Protein AF-A0A660M0Z9-F1 (afdb_monomer_lite)

Radius of gyration: 20.29 Å; chains: 1; bounding box: 49×43×53 Å

Sequence (295 aa):
MVAARLYAFYDLPFSHDVCHLFEHIVIRRFLLSLRAADRSRAFVGNVDGNTVEPTIFFHAELYADEDIALFEQSLYTEQFSINQRIVAESLAHIEAELMAIVNVQNDALLMSQLAACQRIVGGASGVRVSADDSFIITERPELFDTAMLTIEASDASDEATRSFFCFYPALLDIARDGAFDTVAAYPQQNGVFTAYQDGNVVLQRFTVKKPFDCRAAEEQIAHHFHEVRITNEMLEPLVCAFKTHPAYAAVPMYFYEKTLTRTTRNELAGSITQRAFRGITKSAHISVRLAPPTK

Structure (mmCIF, N/CA/C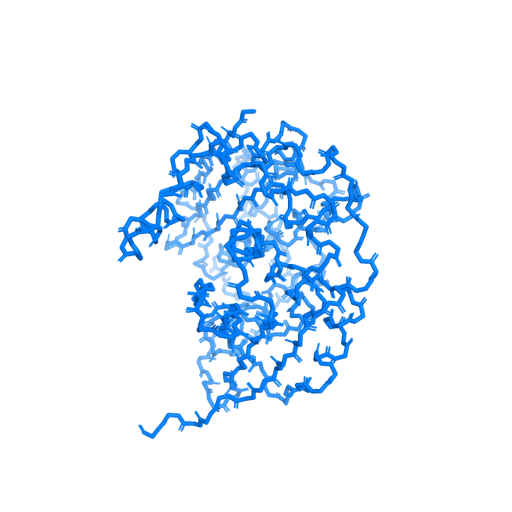/O backbone):
data_AF-A0A660M0Z9-F1
#
_entry.id   AF-A0A660M0Z9-F1
#
loop_
_atom_site.group_PDB
_atom_site.id
_atom_site.type_symbol
_atom_site.label_atom_id
_atom_site.label_alt_id
_atom_site.label_comp_id
_atom_site.label_asym_id
_atom_site.label_entity_id
_atom_site.label_seq_id
_atom_site.pdbx_PDB_ins_code
_atom_site.Cartn_x
_atom_site.Cartn_y
_atom_site.Cartn_z
_atom_site.occupancy
_atom_site.B_iso_or_equiv
_atom_site.auth_seq_id
_atom_site.auth_comp_id
_atom_site.auth_asym_id
_atom_site.auth_atom_id
_atom_site.pdbx_PDB_model_num
ATOM 1 N N . MET A 1 1 ? -1.251 20.517 8.081 1.00 63.00 1 MET A N 1
ATOM 2 C CA . MET A 1 1 ? -2.396 20.667 7.152 1.00 63.00 1 MET A CA 1
ATOM 3 C C . MET A 1 1 ? -2.169 19.632 6.073 1.00 63.00 1 MET A C 1
ATOM 5 O O . MET A 1 1 ? -1.050 19.587 5.591 1.00 63.00 1 MET A O 1
ATOM 9 N N . VAL A 1 2 ? -3.149 18.778 5.759 1.00 77.19 2 VAL A N 1
ATOM 10 C CA . VAL A 1 2 ? -2.971 17.755 4.712 1.00 77.19 2 VAL A CA 1
ATOM 11 C C . VAL A 1 2 ? -2.701 18.465 3.387 1.00 77.19 2 VAL A C 1
ATOM 13 O O . VAL A 1 2 ? -3.487 19.324 2.988 1.00 77.19 2 VAL A O 1
ATOM 16 N N . ALA A 1 3 ? -1.583 18.146 2.746 1.00 81.94 3 ALA A N 1
ATOM 17 C CA . ALA A 1 3 ? -1.219 18.677 1.446 1.00 81.94 3 ALA A CA 1
ATOM 18 C C . ALA A 1 3 ? -1.501 17.610 0.388 1.00 81.94 3 ALA A C 1
ATOM 20 O O . ALA A 1 3 ? -0.888 16.544 0.401 1.00 81.94 3 ALA A O 1
ATOM 21 N N . ALA A 1 4 ? -2.425 17.913 -0.521 1.00 87.94 4 ALA A N 1
ATOM 22 C CA . ALA A 1 4 ? -2.703 17.093 -1.691 1.00 87.94 4 ALA A CA 1
ATOM 23 C C . ALA A 1 4 ? -1.948 17.667 -2.897 1.00 87.94 4 ALA A C 1
ATOM 25 O O . ALA A 1 4 ? -2.129 18.837 -3.248 1.00 87.94 4 ALA A O 1
ATOM 26 N N . ARG A 1 5 ? -1.087 16.860 -3.520 1.00 94.19 5 ARG A N 1
ATOM 27 C CA . ARG A 1 5 ? -0.360 17.207 -4.748 1.00 94.19 5 ARG A CA 1
ATOM 28 C C . ARG A 1 5 ? -0.598 16.136 -5.806 1.00 94.19 5 ARG A C 1
ATOM 30 O O . ARG A 1 5 ? -0.535 14.945 -5.514 1.00 94.19 5 ARG A O 1
ATOM 37 N N . LEU A 1 6 ? -0.848 16.583 -7.034 1.00 95.56 6 LEU A N 1
ATOM 38 C CA . LEU A 1 6 ? -0.909 15.732 -8.218 1.00 95.56 6 LEU A CA 1
ATOM 39 C C . LEU A 1 6 ? 0.353 15.969 -9.046 1.00 95.56 6 LEU A C 1
ATOM 41 O O . LEU A 1 6 ? 0.604 17.094 -9.479 1.00 95.56 6 LEU A O 1
ATOM 45 N N . TYR A 1 7 ? 1.115 14.909 -9.278 1.00 96.69 7 TYR A N 1
ATOM 46 C CA . TYR A 1 7 ? 2.257 14.905 -10.186 1.00 96.69 7 TYR A CA 1
ATOM 47 C C . TYR A 1 7 ? 1.863 14.113 -11.422 1.00 96.69 7 TYR A C 1
ATOM 49 O O . TYR A 1 7 ? 1.318 13.020 -11.296 1.00 96.69 7 TYR A O 1
ATOM 57 N N . ALA A 1 8 ? 2.097 14.669 -12.605 1.00 96.69 8 ALA A N 1
ATOM 58 C CA . ALA A 1 8 ? 1.692 14.048 -13.856 1.00 96.69 8 ALA A CA 1
ATOM 59 C C . ALA A 1 8 ? 2.785 14.214 -14.911 1.00 96.69 8 ALA A C 1
ATOM 61 O O . ALA A 1 8 ? 3.278 15.323 -15.133 1.00 96.69 8 ALA A O 1
ATOM 62 N N . PHE A 1 9 ? 3.136 13.108 -15.560 1.00 96.62 9 PHE A N 1
ATOM 63 C CA . PHE A 1 9 ? 4.180 13.029 -16.576 1.00 96.62 9 PHE A CA 1
ATOM 64 C C . PHE A 1 9 ? 3.583 12.414 -17.836 1.00 96.62 9 PHE A C 1
ATOM 66 O O . PHE A 1 9 ? 3.371 11.206 -17.886 1.00 96.62 9 PHE A O 1
ATOM 73 N N . TYR A 1 10 ? 3.271 13.265 -18.813 1.00 95.00 10 TYR A N 1
ATOM 74 C CA . TYR A 1 10 ? 2.538 12.908 -20.029 1.00 95.00 10 TYR A CA 1
ATOM 75 C C . TYR A 1 10 ? 3.464 12.519 -21.174 1.00 95.00 10 TYR A C 1
ATOM 77 O O . TYR A 1 10 ? 4.580 13.036 -21.268 1.00 95.00 10 TYR A O 1
ATOM 85 N N . ASP A 1 11 ? 2.946 11.673 -22.067 1.00 92.75 11 ASP A N 1
ATOM 86 C CA . ASP A 1 11 ? 3.549 11.341 -23.362 1.00 92.75 11 ASP A CA 1
ATOM 87 C C . ASP A 1 11 ? 5.032 10.952 -23.253 1.00 92.75 11 ASP A C 1
ATOM 89 O O . ASP A 1 11 ? 5.877 11.367 -24.055 1.00 92.75 11 ASP A O 1
ATOM 93 N N . LEU A 1 12 ? 5.374 10.177 -22.218 1.00 94.19 12 LEU A N 1
ATOM 94 C CA . LEU A 1 12 ? 6.744 9.744 -22.002 1.00 94.19 12 LEU A CA 1
ATOM 95 C C . LEU A 1 12 ? 7.199 8.868 -23.181 1.00 94.19 12 LEU A C 1
ATOM 97 O O . LEU A 1 12 ? 6.439 8.052 -23.696 1.00 94.19 12 LEU A O 1
ATOM 101 N N . PRO A 1 13 ? 8.453 8.979 -23.639 1.00 94.44 13 PRO A N 1
ATOM 102 C CA . PRO A 1 13 ? 8.900 8.263 -24.829 1.00 94.44 13 PRO A CA 1
ATOM 103 C C . PRO A 1 13 ? 9.349 6.826 -24.492 1.00 94.44 13 PRO A C 1
ATOM 105 O O . PRO A 1 13 ? 10.406 6.380 -24.935 1.00 94.44 13 PRO A O 1
ATOM 108 N N . PHE A 1 14 ? 8.568 6.117 -23.675 1.00 93.81 14 PHE A N 1
ATOM 109 C CA . PHE A 1 14 ? 8.800 4.732 -23.261 1.00 93.81 14 PHE A CA 1
ATOM 110 C C . PHE A 1 14 ? 7.537 3.898 -23.481 1.00 93.81 14 PHE A C 1
ATOM 112 O O . PHE A 1 14 ? 6.449 4.441 -23.666 1.00 93.81 14 PHE A O 1
ATOM 119 N N . SER A 1 15 ? 7.674 2.572 -23.458 1.00 93.81 15 SER A N 1
ATOM 120 C CA . SER A 1 15 ? 6.506 1.695 -23.425 1.00 93.81 15 SER A CA 1
ATOM 121 C C . SER A 1 15 ? 5.727 1.878 -22.119 1.00 93.81 15 SER A C 1
ATOM 123 O O . SER A 1 15 ? 6.285 2.284 -21.095 1.00 93.81 15 SER A O 1
ATOM 125 N N . HIS A 1 16 ? 4.440 1.525 -22.157 1.00 94.69 16 HIS A N 1
ATOM 126 C CA . HIS A 1 16 ? 3.582 1.483 -20.972 1.00 94.69 16 HIS A CA 1
ATOM 127 C C . HIS A 1 16 ? 4.241 0.708 -19.822 1.00 94.69 16 HIS A C 1
ATOM 129 O O . HIS A 1 16 ? 4.308 1.209 -18.704 1.00 94.69 16 HIS A O 1
ATOM 135 N N . ASP A 1 17 ? 4.809 -0.464 -20.112 1.00 95.75 17 ASP A N 1
ATOM 136 C CA . ASP A 1 17 ? 5.411 -1.335 -19.102 1.00 95.75 17 ASP A CA 1
ATOM 137 C C . ASP A 1 17 ? 6.613 -0.678 -18.403 1.00 95.75 17 ASP A C 1
ATOM 139 O O . ASP A 1 17 ? 6.754 -0.768 -17.183 1.00 95.75 17 ASP A O 1
ATOM 143 N N . VAL A 1 18 ? 7.471 0.036 -19.145 1.00 96.06 18 VAL A N 1
ATOM 144 C CA . VAL A 1 18 ? 8.600 0.777 -18.554 1.00 96.06 18 VAL A CA 1
ATOM 145 C C . VAL A 1 18 ? 8.099 1.918 -17.666 1.00 96.06 18 VAL A C 1
ATOM 147 O O . VAL A 1 18 ? 8.656 2.133 -16.588 1.00 96.06 18 VAL A O 1
ATOM 150 N N . CYS A 1 19 ? 7.050 2.632 -18.088 1.00 97.06 19 CYS A N 1
ATOM 151 C CA . CYS A 1 19 ? 6.413 3.671 -17.277 1.00 97.06 19 CYS A CA 1
ATOM 152 C C . CYS A 1 19 ? 5.803 3.093 -15.992 1.00 97.06 19 CYS A C 1
ATOM 154 O O . CYS A 1 19 ? 6.066 3.615 -14.910 1.00 97.06 19 CYS A O 1
ATOM 156 N N . HIS A 1 20 ? 5.089 1.974 -16.099 1.00 97.81 20 HIS A N 1
ATOM 157 C CA . HIS A 1 20 ? 4.465 1.286 -14.973 1.00 97.81 20 HIS A CA 1
ATOM 158 C C . HIS A 1 20 ? 5.507 0.777 -13.962 1.00 97.81 20 HIS A C 1
ATOM 160 O O . HIS A 1 20 ? 5.381 0.975 -12.753 1.00 97.81 20 HIS A O 1
ATOM 166 N N . LEU A 1 21 ? 6.624 0.223 -14.442 1.00 97.69 21 LEU A N 1
ATOM 167 C CA . LEU A 1 21 ? 7.752 -0.125 -13.578 1.00 97.69 21 LEU A CA 1
ATOM 168 C C . LEU A 1 21 ? 8.379 1.103 -12.912 1.00 97.69 21 LEU A C 1
ATOM 170 O O . LEU A 1 21 ? 8.700 1.061 -11.722 1.00 97.69 21 LEU A O 1
ATOM 174 N N . PHE A 1 22 ? 8.564 2.199 -13.648 1.00 96.75 22 PHE A N 1
ATOM 175 C CA . PHE A 1 22 ? 9.102 3.427 -13.070 1.00 96.75 22 PHE A CA 1
ATOM 176 C C . PHE A 1 22 ? 8.197 3.976 -11.959 1.00 96.75 22 PHE A C 1
ATOM 178 O O . PHE A 1 22 ? 8.703 4.407 -10.923 1.00 96.75 22 PHE A O 1
ATOM 185 N N . GLU A 1 23 ? 6.878 3.888 -12.125 1.00 97.75 23 GLU A N 1
ATOM 186 C CA . GLU A 1 23 ? 5.909 4.244 -11.091 1.00 97.75 23 GLU A CA 1
ATOM 187 C C . GLU A 1 23 ? 6.141 3.471 -9.786 1.00 97.75 23 GLU A C 1
ATOM 189 O O . GLU A 1 23 ? 6.336 4.072 -8.722 1.00 97.75 23 GLU A O 1
ATOM 194 N N . HIS A 1 24 ? 6.215 2.140 -9.872 1.00 97.12 24 HIS A N 1
ATOM 195 C CA . HIS A 1 24 ? 6.480 1.287 -8.713 1.00 97.12 24 HIS A CA 1
ATOM 196 C C . HIS A 1 24 ? 7.831 1.603 -8.063 1.00 97.12 24 HIS A C 1
ATOM 198 O O . HIS A 1 24 ? 7.945 1.618 -6.834 1.00 97.12 24 HIS A O 1
ATOM 204 N N . ILE A 1 25 ? 8.852 1.906 -8.869 1.00 96.00 25 ILE A N 1
ATOM 205 C CA . ILE A 1 25 ? 10.184 2.279 -8.383 1.00 96.00 25 ILE A CA 1
ATOM 206 C C . ILE A 1 25 ? 10.137 3.576 -7.568 1.00 96.00 25 ILE A C 1
ATOM 208 O O . ILE A 1 25 ? 10.790 3.651 -6.524 1.00 96.00 25 ILE A O 1
ATOM 212 N N . VAL A 1 26 ? 9.382 4.587 -8.007 1.00 96.00 26 VAL A N 1
ATOM 213 C CA . VAL A 1 26 ? 9.222 5.852 -7.269 1.00 96.00 26 VAL A CA 1
ATOM 214 C C . VAL A 1 26 ? 8.585 5.591 -5.904 1.00 96.00 26 VAL A C 1
ATOM 216 O O . VAL A 1 26 ? 9.158 5.975 -4.882 1.00 96.00 26 VAL A O 1
ATOM 219 N N . ILE A 1 27 ? 7.465 4.860 -5.857 1.00 95.25 27 ILE A N 1
ATOM 220 C CA . ILE A 1 27 ? 6.791 4.521 -4.592 1.00 95.25 27 ILE A CA 1
ATOM 221 C C . ILE A 1 27 ? 7.725 3.706 -3.692 1.00 95.25 27 ILE A C 1
ATOM 223 O O . ILE A 1 27 ? 7.867 3.999 -2.504 1.00 95.25 27 ILE A O 1
ATOM 227 N N . ARG A 1 28 ? 8.436 2.718 -4.248 1.00 94.31 28 ARG A N 1
ATOM 228 C CA . ARG A 1 28 ? 9.389 1.904 -3.488 1.00 94.31 28 ARG A CA 1
ATOM 229 C C . ARG A 1 28 ? 10.500 2.751 -2.877 1.00 94.31 28 ARG A C 1
ATOM 231 O O . ARG A 1 28 ? 10.830 2.579 -1.704 1.00 94.31 28 ARG A O 1
ATOM 238 N N . ARG A 1 29 ? 11.066 3.683 -3.644 1.00 93.38 29 ARG A N 1
ATOM 239 C CA . ARG A 1 29 ? 12.080 4.625 -3.153 1.00 93.38 29 ARG A CA 1
ATOM 240 C C . ARG A 1 29 ? 11.531 5.505 -2.042 1.00 93.38 29 ARG A C 1
ATOM 242 O O . ARG A 1 29 ? 12.211 5.660 -1.034 1.00 93.38 29 ARG A O 1
ATOM 249 N N . PHE A 1 30 ? 10.317 6.028 -2.192 1.00 94.94 30 PHE A N 1
ATOM 250 C CA . PHE A 1 30 ? 9.671 6.811 -1.145 1.00 94.94 30 PHE A CA 1
ATOM 251 C C . PHE A 1 30 ? 9.536 6.013 0.159 1.00 94.94 30 PHE A C 1
ATOM 253 O O . PHE A 1 30 ? 9.968 6.488 1.208 1.00 94.94 30 PHE A O 1
ATOM 260 N N . LEU A 1 31 ? 9.051 4.769 0.097 1.00 94.12 31 LEU A N 1
ATOM 261 C CA . LEU A 1 31 ? 8.938 3.894 1.271 1.00 94.12 31 LEU A CA 1
ATOM 262 C C . LEU A 1 31 ? 10.298 3.620 1.936 1.00 94.12 31 LEU A C 1
ATOM 264 O O . LEU A 1 31 ? 10.406 3.640 3.163 1.00 94.12 31 LEU A O 1
ATOM 268 N N . LEU A 1 32 ? 11.354 3.403 1.147 1.00 92.56 32 LEU A N 1
ATOM 269 C CA . LEU A 1 32 ? 12.711 3.233 1.676 1.00 92.56 32 LEU A CA 1
ATOM 270 C C . LEU A 1 32 ? 13.242 4.520 2.325 1.00 92.56 32 LEU A C 1
ATOM 272 O O . LEU A 1 32 ? 13.867 4.452 3.384 1.00 92.56 32 LEU A O 1
ATOM 276 N N . SER A 1 33 ? 12.963 5.683 1.734 1.00 93.12 33 SER A N 1
ATOM 277 C CA . SER A 1 33 ? 13.324 6.989 2.293 1.00 93.12 33 SER A CA 1
ATOM 278 C C . 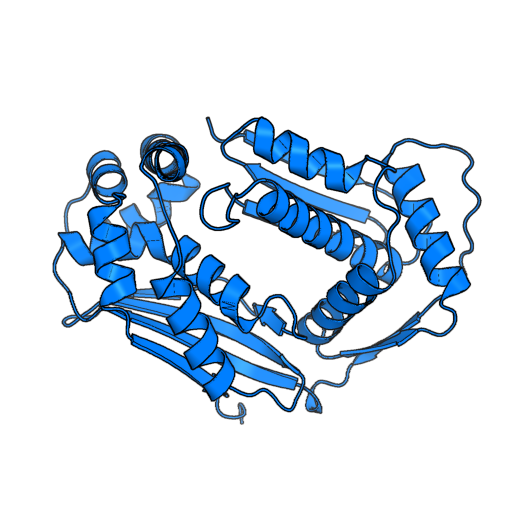SER A 1 33 ? 12.593 7.286 3.602 1.00 93.12 33 SER A C 1
ATOM 280 O O . SER A 1 33 ? 13.215 7.794 4.533 1.00 93.12 33 SER A O 1
ATOM 282 N N . LEU A 1 34 ? 11.313 6.915 3.719 1.00 93.69 34 LEU A N 1
ATOM 283 C CA . LEU A 1 34 ? 10.572 7.002 4.980 1.00 93.69 34 LEU A CA 1
ATOM 284 C C . LEU A 1 34 ? 11.249 6.169 6.074 1.00 93.69 34 LEU A C 1
ATOM 286 O O . LEU A 1 34 ? 11.538 6.694 7.147 1.00 93.69 34 LEU A O 1
ATOM 290 N N . ARG A 1 35 ? 11.585 4.905 5.783 1.00 91.69 35 ARG A N 1
ATOM 291 C CA . ARG A 1 35 ? 12.278 4.027 6.745 1.00 91.69 35 ARG A CA 1
ATOM 292 C C . ARG A 1 35 ? 13.641 4.574 7.152 1.00 91.69 35 ARG A C 1
ATOM 294 O O . ARG A 1 35 ? 13.980 4.550 8.329 1.00 91.69 35 ARG A O 1
ATOM 301 N N . ALA A 1 36 ? 14.414 5.092 6.198 1.00 92.31 36 ALA A N 1
ATOM 302 C CA . ALA A 1 36 ? 15.710 5.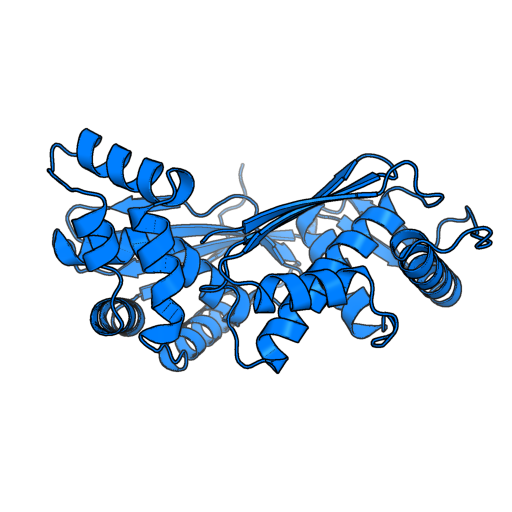708 6.478 1.00 92.31 36 ALA A CA 1
ATOM 303 C C . ALA A 1 36 ? 15.591 6.960 7.368 1.00 92.31 36 ALA A C 1
ATOM 305 O O . ALA A 1 36 ? 16.532 7.289 8.088 1.00 92.31 36 ALA A O 1
ATOM 306 N N . ALA A 1 37 ? 14.439 7.631 7.337 1.00 91.75 37 ALA A N 1
ATOM 307 C CA . ALA A 1 37 ? 14.111 8.773 8.181 1.00 91.75 37 ALA A CA 1
ATOM 308 C C . ALA A 1 37 ? 13.424 8.390 9.511 1.00 91.75 37 ALA A C 1
ATOM 310 O O . ALA A 1 37 ? 12.951 9.287 10.205 1.00 91.75 37 ALA A O 1
ATOM 311 N N . ASP A 1 38 ? 13.358 7.097 9.863 1.00 90.44 38 ASP A N 1
ATOM 312 C CA . ASP A 1 38 ? 12.635 6.570 11.038 1.00 90.44 38 ASP A CA 1
ATOM 313 C C . ASP A 1 38 ? 11.136 6.944 11.039 1.00 90.44 38 ASP A C 1
ATOM 315 O O . ASP A 1 38 ? 10.525 7.240 12.066 1.00 90.44 38 ASP A O 1
ATOM 319 N N . ARG A 1 39 ? 10.531 6.965 9.844 1.00 91.38 39 ARG A N 1
ATOM 320 C CA . ARG A 1 39 ? 9.107 7.249 9.615 1.00 91.38 39 ARG A CA 1
ATOM 321 C C . ARG A 1 39 ? 8.398 5.994 9.114 1.00 91.38 39 ARG A C 1
ATOM 323 O O . ARG A 1 39 ? 8.981 5.155 8.428 1.00 91.38 39 ARG A O 1
ATOM 330 N N . SER A 1 40 ? 7.110 5.883 9.427 1.00 90.62 40 SER A N 1
ATOM 331 C CA . SER A 1 40 ? 6.260 4.774 8.984 1.00 90.62 40 SER A CA 1
ATOM 332 C C . SER A 1 40 ? 5.185 5.272 8.026 1.00 90.62 40 SER A C 1
ATOM 334 O O . SER A 1 40 ? 4.493 6.244 8.331 1.00 90.62 40 SER A O 1
ATOM 336 N N . ARG A 1 41 ? 4.999 4.555 6.908 1.00 92.69 41 ARG A N 1
ATOM 337 C CA . ARG A 1 41 ? 3.906 4.783 5.940 1.00 92.69 41 ARG A CA 1
ATOM 338 C C . ARG A 1 41 ? 2.535 4.915 6.615 1.00 92.69 41 ARG A C 1
ATOM 340 O O . ARG A 1 41 ? 1.737 5.741 6.202 1.00 92.69 41 ARG A O 1
ATOM 347 N N . ALA A 1 42 ? 2.326 4.192 7.717 1.00 94.12 42 ALA A N 1
ATOM 348 C CA . ALA A 1 42 ? 1.081 4.152 8.474 1.00 94.12 42 ALA A CA 1
ATOM 349 C C . ALA A 1 42 ? 0.651 5.507 9.070 1.00 94.12 42 ALA A C 1
ATOM 351 O O . ALA A 1 42 ? -0.497 5.652 9.491 1.00 94.12 42 ALA A O 1
ATOM 352 N N . PHE A 1 43 ? 1.561 6.487 9.154 1.00 93.81 43 PHE A N 1
ATOM 353 C CA . PHE A 1 43 ? 1.327 7.753 9.858 1.00 93.81 43 PHE A CA 1
ATOM 354 C C . PHE A 1 43 ? 1.747 9.009 9.076 1.00 93.81 43 PHE A C 1
ATOM 356 O O . PHE A 1 43 ? 1.784 10.090 9.658 1.00 93.81 43 PHE A O 1
ATOM 363 N N . VAL A 1 44 ? 2.047 8.900 7.777 1.00 93.06 44 VAL A N 1
ATOM 364 C CA . VAL A 1 44 ? 2.506 10.046 6.954 1.00 93.06 44 VAL A CA 1
ATOM 365 C C . VAL A 1 44 ? 1.497 10.516 5.903 1.00 93.06 44 VAL A C 1
ATOM 367 O O . VAL A 1 44 ? 1.691 11.573 5.302 1.00 93.06 44 VAL A O 1
ATOM 370 N N . GLY A 1 45 ? 0.405 9.772 5.710 1.00 92.19 45 GLY A N 1
ATOM 371 C CA . GLY A 1 45 ? -0.599 10.021 4.676 1.00 92.19 45 GLY A CA 1
ATOM 372 C C . GLY A 1 45 ? -0.617 8.908 3.633 1.00 92.19 45 GLY A C 1
ATOM 373 O O . GLY A 1 45 ? -0.249 7.778 3.942 1.00 92.19 45 GLY A O 1
ATOM 374 N N . ASN A 1 46 ? -1.041 9.220 2.409 1.00 91.69 46 ASN A N 1
ATOM 375 C CA . ASN A 1 46 ? -1.123 8.250 1.319 1.00 91.69 46 ASN A CA 1
ATOM 376 C C . ASN A 1 46 ? -0.451 8.764 0.041 1.00 91.69 46 ASN A C 1
ATOM 378 O O . ASN A 1 46 ? -0.510 9.954 -0.269 1.00 91.69 46 ASN A O 1
ATOM 382 N N . VAL A 1 47 ? 0.165 7.851 -0.708 1.00 94.81 47 VAL A N 1
ATOM 383 C CA . VAL A 1 47 ? 0.682 8.105 -2.055 1.00 94.81 47 VAL A CA 1
ATOM 384 C C . VAL A 1 47 ? 0.220 6.971 -2.955 1.00 94.81 47 VAL A C 1
ATOM 386 O O . VAL A 1 47 ? 0.629 5.829 -2.748 1.00 94.81 47 VAL A O 1
ATOM 389 N N . ASP A 1 48 ? -0.573 7.314 -3.965 1.00 93.25 48 ASP A N 1
ATOM 390 C CA . ASP A 1 48 ? -1.021 6.386 -5.002 1.00 93.25 48 ASP A CA 1
ATOM 391 C C . ASP A 1 48 ? -0.368 6.732 -6.340 1.00 93.25 48 ASP A C 1
ATOM 393 O O . ASP A 1 48 ? -0.186 7.910 -6.666 1.00 93.25 48 ASP A O 1
ATOM 397 N N . GLY A 1 49 ? -0.032 5.700 -7.110 1.00 95.25 49 GLY A N 1
ATOM 398 C CA . GLY A 1 49 ? 0.439 5.799 -8.487 1.00 95.25 49 GLY A CA 1
ATOM 399 C C . GLY A 1 49 ? -0.608 5.264 -9.464 1.00 95.25 49 GLY A C 1
ATOM 400 O O . GLY A 1 49 ? -1.463 4.454 -9.095 1.00 95.25 49 GLY A O 1
ATOM 401 N N . ASN A 1 50 ? -0.588 5.770 -10.694 1.00 95.69 50 ASN A N 1
ATOM 402 C CA . ASN A 1 50 ? -1.325 5.172 -11.795 1.00 95.69 50 ASN A CA 1
ATOM 403 C C . ASN A 1 50 ? -0.636 5.444 -13.136 1.00 95.69 50 ASN A C 1
ATOM 405 O O . ASN A 1 50 ? -0.292 6.591 -13.439 1.00 95.69 50 ASN A O 1
ATOM 409 N N . THR A 1 51 ? -0.513 4.405 -13.961 1.00 97.38 51 THR A N 1
ATOM 410 C CA . THR A 1 51 ? 0.036 4.502 -15.310 1.00 97.38 51 THR A CA 1
ATOM 411 C C . THR A 1 51 ? -1.052 4.184 -16.327 1.00 97.38 51 THR A C 1
ATOM 413 O O . THR A 1 51 ? -1.658 3.113 -16.305 1.00 97.38 51 THR A O 1
ATOM 416 N N . VAL A 1 52 ? -1.266 5.101 -17.270 1.00 94.06 52 VAL A N 1
ATOM 417 C CA . VAL A 1 52 ? -2.182 4.927 -18.405 1.00 94.06 52 VAL A CA 1
ATOM 418 C C . VAL A 1 52 ? -1.425 5.261 -19.679 1.00 94.06 52 VAL A C 1
ATOM 420 O O . VAL A 1 52 ? -0.926 6.375 -19.825 1.00 94.06 52 VAL A O 1
ATOM 423 N N . GLU A 1 53 ? -1.324 4.296 -20.597 1.00 91.25 53 GLU A N 1
ATOM 424 C CA . GLU A 1 53 ? -0.481 4.423 -21.798 1.00 91.25 53 GLU A CA 1
ATOM 425 C C . GLU A 1 53 ? 0.963 4.832 -21.382 1.00 91.25 53 GLU A C 1
ATOM 427 O O . GLU A 1 53 ? 1.442 4.243 -20.406 1.00 91.25 53 GLU A O 1
ATOM 432 N N . PRO A 1 54 ? 1.691 5.780 -22.023 1.00 91.00 54 PRO A N 1
ATOM 433 C CA . PRO A 1 54 ? 2.967 6.260 -21.497 1.00 91.00 54 PRO A CA 1
ATOM 434 C C . PRO A 1 54 ? 2.808 7.513 -20.611 1.00 91.00 54 PRO A C 1
ATOM 436 O O . PRO A 1 54 ? 3.588 8.461 -20.710 1.00 91.00 54 PRO A O 1
ATOM 439 N N . THR A 1 55 ? 1.779 7.556 -19.764 1.00 95.88 55 THR A N 1
ATOM 440 C CA . THR A 1 55 ? 1.564 8.646 -18.802 1.00 95.88 55 THR A CA 1
ATOM 441 C C . THR A 1 55 ? 1.561 8.107 -17.381 1.00 95.88 55 THR A C 1
ATOM 443 O O . THR A 1 55 ? 0.873 7.129 -17.103 1.00 95.88 55 THR A O 1
ATOM 446 N N . ILE A 1 56 ? 2.291 8.770 -16.480 1.00 97.81 56 ILE A N 1
ATOM 447 C CA . ILE A 1 56 ? 2.370 8.409 -15.058 1.00 97.81 56 ILE A CA 1
ATOM 448 C C . ILE A 1 56 ? 1.747 9.521 -14.217 1.00 97.81 56 ILE A C 1
ATOM 450 O O . ILE A 1 56 ? 2.096 10.695 -14.373 1.00 97.81 56 ILE A O 1
ATOM 454 N N . PHE A 1 57 ? 0.873 9.144 -13.290 1.00 97.62 57 PHE A N 1
ATOM 455 C CA . PHE A 1 57 ? 0.261 10.022 -12.302 1.00 97.62 57 PHE A CA 1
ATOM 456 C C . PHE A 1 57 ? 0.640 9.578 -10.894 1.00 97.62 57 PHE A C 1
ATOM 458 O O . PHE A 1 57 ? 0.616 8.391 -10.588 1.00 97.62 57 PHE A O 1
ATOM 465 N N . PHE A 1 58 ? 0.911 10.540 -10.015 1.00 97.81 58 PHE A N 1
ATOM 466 C CA . PHE A 1 58 ? 0.981 10.301 -8.580 1.00 97.81 58 PHE A CA 1
ATOM 467 C C . PHE A 1 58 ? 0.074 11.262 -7.839 1.00 97.81 58 PHE A C 1
ATOM 469 O O . PHE A 1 58 ? 0.178 12.482 -8.002 1.00 97.81 58 PHE A O 1
ATOM 476 N N . HIS A 1 59 ? -0.770 10.710 -6.979 1.00 95.75 59 HIS A N 1
ATOM 477 C CA . HIS A 1 59 ? -1.562 11.470 -6.034 1.00 95.75 59 HIS A CA 1
ATOM 478 C C . HIS A 1 59 ? -0.953 11.318 -4.642 1.00 95.75 59 HIS A C 1
ATOM 480 O O . HIS A 1 59 ? -1.004 10.241 -4.052 1.00 95.75 59 HIS A O 1
ATOM 486 N N . ALA A 1 60 ? -0.352 12.392 -4.131 1.00 95.00 60 ALA A N 1
ATOM 487 C CA . ALA A 1 60 ? 0.266 12.420 -2.813 1.00 95.00 60 ALA A CA 1
ATOM 488 C C . ALA A 1 60 ? -0.584 13.262 -1.856 1.00 95.00 60 ALA A C 1
ATOM 490 O O . ALA A 1 60 ? -0.632 14.487 -1.982 1.00 95.00 60 ALA A O 1
ATOM 491 N N . GLU A 1 61 ? -1.223 12.607 -0.890 1.00 93.00 61 GLU A N 1
ATOM 492 C CA . GLU A 1 61 ? -1.916 13.224 0.241 1.00 93.00 61 GLU A CA 1
ATOM 493 C C . GLU A 1 61 ? -1.079 13.034 1.507 1.00 93.00 61 GLU A C 1
ATOM 495 O O . GLU A 1 61 ? -1.274 12.084 2.265 1.00 93.00 61 GLU A O 1
ATOM 500 N N . LEU A 1 62 ? -0.130 13.938 1.740 1.00 93.69 62 LEU A N 1
ATOM 501 C CA . LEU A 1 62 ? 0.841 13.821 2.830 1.00 93.69 62 LEU A CA 1
ATOM 502 C C . LEU A 1 62 ? 0.590 14.872 3.910 1.00 93.69 62 LEU A C 1
ATOM 504 O O . LEU A 1 62 ? 0.075 15.964 3.650 1.00 93.69 62 LEU A O 1
ATOM 508 N N . TYR A 1 63 ? 0.922 14.539 5.156 1.00 90.75 63 TYR A N 1
ATOM 509 C CA . TYR A 1 63 ? 0.569 15.395 6.290 1.00 90.75 63 TYR A CA 1
ATOM 510 C C . TYR A 1 63 ? 1.561 16.521 6.581 1.00 90.75 63 TYR A C 1
ATOM 512 O O . TYR A 1 63 ? 1.176 17.510 7.219 1.00 90.75 63 TYR A O 1
ATOM 520 N N . ALA A 1 64 ? 2.810 16.360 6.145 1.00 89.69 64 ALA A N 1
ATOM 521 C CA . ALA A 1 64 ? 3.912 17.248 6.475 1.00 89.69 64 ALA A CA 1
ATOM 522 C C . ALA A 1 64 ? 4.793 17.537 5.252 1.00 89.69 64 ALA A C 1
ATOM 524 O O . ALA A 1 64 ? 4.966 16.684 4.378 1.00 89.69 64 ALA A O 1
ATOM 525 N N . ASP A 1 65 ? 5.372 18.737 5.208 1.00 90.75 65 ASP A N 1
ATOM 526 C CA . ASP A 1 65 ? 6.219 19.177 4.095 1.00 90.75 65 ASP A CA 1
ATOM 527 C C . ASP A 1 65 ? 7.490 18.325 3.972 1.00 90.75 65 ASP A C 1
ATOM 529 O O . ASP A 1 65 ? 7.996 18.130 2.868 1.00 90.75 65 ASP A O 1
ATOM 533 N N . GLU A 1 66 ? 7.982 17.757 5.077 1.00 92.56 66 GLU A N 1
ATOM 534 C CA . GLU A 1 66 ? 9.130 16.850 5.053 1.00 92.56 66 GLU A CA 1
ATOM 535 C C . GLU A 1 66 ? 8.809 15.548 4.309 1.00 92.56 66 GLU A C 1
ATOM 537 O O . GLU A 1 66 ? 9.643 15.065 3.547 1.00 92.56 66 GLU A O 1
ATOM 542 N N . ASP A 1 67 ? 7.603 14.997 4.481 1.00 94.12 67 ASP A N 1
ATOM 543 C CA . ASP A 1 67 ? 7.176 13.784 3.772 1.00 94.12 67 ASP A CA 1
ATOM 544 C C . ASP A 1 67 ? 6.999 14.064 2.278 1.00 94.12 67 ASP A C 1
ATOM 546 O O . ASP A 1 67 ? 7.396 13.255 1.437 1.00 94.12 67 ASP A O 1
ATOM 550 N N . ILE A 1 68 ? 6.476 15.246 1.935 1.00 94.62 68 ILE A N 1
ATOM 551 C CA . ILE A 1 68 ? 6.390 15.695 0.543 1.00 94.62 68 ILE A CA 1
ATOM 552 C C . ILE A 1 68 ? 7.783 15.823 -0.066 1.00 94.62 68 ILE A C 1
ATOM 554 O O . ILE A 1 68 ? 8.003 15.346 -1.175 1.00 94.62 68 ILE A O 1
ATOM 558 N N . ALA A 1 69 ? 8.733 16.417 0.656 1.00 93.62 69 ALA A N 1
ATOM 559 C CA . ALA A 1 69 ? 10.105 16.539 0.186 1.00 93.62 69 ALA A CA 1
ATOM 560 C C . ALA A 1 69 ? 10.758 15.162 -0.020 1.00 93.62 69 ALA A C 1
ATOM 562 O O . ALA A 1 69 ? 11.463 14.971 -1.009 1.00 93.62 69 ALA A O 1
ATOM 563 N N . LEU A 1 70 ? 10.505 14.182 0.858 1.00 94.56 70 LEU A N 1
ATOM 564 C CA . LEU A 1 70 ? 10.972 12.803 0.665 1.00 94.56 70 LEU A CA 1
ATOM 565 C C . LEU A 1 70 ? 10.348 12.159 -0.582 1.00 94.56 70 LEU A C 1
ATOM 567 O O . LEU A 1 70 ? 11.047 11.476 -1.335 1.00 94.56 70 LEU A O 1
ATOM 571 N N . PHE A 1 71 ? 9.060 12.395 -0.832 1.00 95.50 71 PHE A N 1
ATOM 572 C CA . PHE A 1 71 ? 8.400 11.916 -2.043 1.00 95.50 71 PHE A CA 1
ATOM 573 C C . PHE A 1 71 ? 8.966 12.584 -3.305 1.00 95.50 71 PHE A C 1
ATOM 575 O O . PHE A 1 71 ? 9.365 11.898 -4.244 1.00 95.50 71 PHE A O 1
ATOM 582 N N . GLU A 1 72 ? 9.115 13.907 -3.322 1.00 94.19 72 GLU A N 1
ATOM 583 C CA . GLU A 1 72 ? 9.714 14.638 -4.445 1.00 94.19 72 GLU A CA 1
ATOM 584 C C . GLU A 1 72 ? 11.174 14.222 -4.689 1.00 94.19 72 GLU A C 1
ATOM 586 O O . GLU A 1 72 ? 11.616 14.133 -5.833 1.00 94.19 72 GLU A O 1
ATOM 591 N N . GLN A 1 73 ? 11.923 13.862 -3.645 1.00 91.88 73 GLN A N 1
ATOM 592 C CA . GLN A 1 73 ? 13.257 13.280 -3.810 1.00 91.88 73 GLN A CA 1
ATOM 593 C C . GLN A 1 73 ? 13.226 11.912 -4.500 1.00 91.88 73 GLN A C 1
ATOM 595 O O . GLN A 1 73 ? 14.135 11.595 -5.273 1.00 91.88 73 GLN A O 1
ATOM 600 N N . SER A 1 74 ? 12.199 11.099 -4.239 1.00 91.94 74 SER A N 1
ATOM 601 C CA . SER A 1 74 ? 11.998 9.825 -4.939 1.00 91.94 74 SER A CA 1
ATOM 602 C C . SER A 1 74 ? 11.637 10.020 -6.417 1.00 91.94 74 SER A C 1
ATOM 604 O O . SER A 1 74 ? 12.008 9.182 -7.238 1.00 91.94 74 SER A O 1
ATOM 606 N N . LEU A 1 75 ? 11.000 11.152 -6.749 1.00 90.88 75 LEU A N 1
ATOM 607 C CA . LEU A 1 75 ? 10.631 11.548 -8.108 1.00 90.88 75 LEU A CA 1
ATOM 608 C C . LEU A 1 75 ? 11.773 12.167 -8.907 1.00 90.88 75 LEU A C 1
ATOM 610 O O . LEU A 1 75 ? 11.872 11.877 -10.092 1.00 90.88 75 LEU A O 1
ATOM 614 N N . TYR A 1 76 ? 12.594 13.038 -8.312 1.00 87.44 76 TYR A N 1
ATOM 615 C CA . TYR A 1 76 ? 13.493 13.921 -9.073 1.00 87.44 76 TYR A CA 1
ATOM 616 C C . TYR A 1 7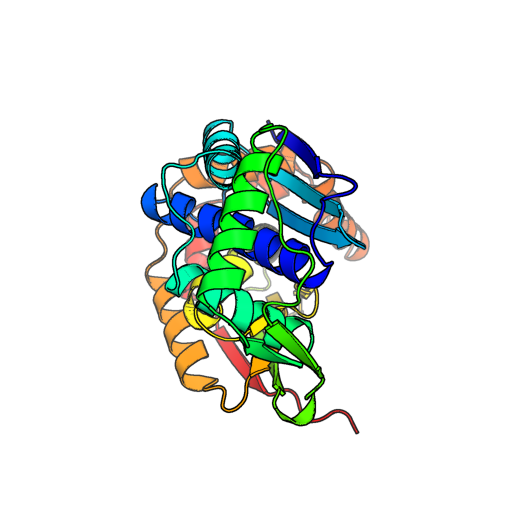6 ? 14.980 13.691 -8.814 1.00 87.44 76 TYR A C 1
ATOM 618 O O . TYR A 1 76 ? 15.807 13.964 -9.685 1.00 87.44 76 TYR A O 1
ATOM 626 N N . THR A 1 77 ? 15.360 13.237 -7.620 1.00 76.88 77 THR A N 1
ATOM 627 C CA . THR A 1 77 ? 16.770 13.268 -7.224 1.00 76.88 77 THR A CA 1
ATOM 628 C C . THR A 1 77 ? 17.540 12.112 -7.860 1.00 76.88 77 THR A C 1
ATOM 630 O O . THR A 1 77 ? 17.247 10.940 -7.615 1.00 76.88 77 THR A O 1
ATOM 633 N N . GLU A 1 78 ? 18.598 12.441 -8.606 1.00 66.75 78 GLU A N 1
ATOM 634 C CA . GLU A 1 78 ? 19.523 11.473 -9.225 1.00 66.75 78 GLU A CA 1
ATOM 635 C C . GLU A 1 78 ? 20.428 10.739 -8.209 1.00 66.75 78 GLU A C 1
ATOM 637 O O . GLU A 1 78 ? 21.172 9.831 -8.573 1.00 66.75 78 GLU A O 1
ATOM 642 N N . GLN A 1 79 ? 20.383 11.107 -6.924 1.00 52.94 79 GLN A N 1
ATOM 643 C CA . GLN A 1 79 ? 21.351 10.671 -5.902 1.00 52.94 79 GLN A CA 1
ATOM 644 C C . GLN A 1 79 ? 21.165 9.234 -5.391 1.00 52.94 79 GLN A C 1
ATOM 646 O O . GLN A 1 79 ? 21.978 8.760 -4.602 1.00 52.94 79 GLN A O 1
ATOM 651 N N . PHE A 1 80 ? 20.175 8.501 -5.899 1.00 55.06 80 PHE A N 1
ATOM 652 C CA . PHE A 1 80 ? 20.081 7.054 -5.740 1.00 55.06 80 PHE A CA 1
ATOM 653 C C . PHE A 1 80 ? 19.798 6.457 -7.109 1.00 55.06 80 PHE A C 1
ATOM 655 O O . PHE A 1 80 ? 18.656 6.457 -7.566 1.00 55.06 80 PHE A O 1
ATOM 662 N N . SER A 1 81 ? 20.842 5.979 -7.790 1.00 69.94 81 SER A N 1
ATOM 663 C CA . SER A 1 81 ? 20.662 5.241 -9.035 1.00 69.94 81 SER A CA 1
ATOM 664 C C . SER A 1 81 ? 19.659 4.122 -8.792 1.00 69.94 81 SER A C 1
ATOM 666 O O . SER A 1 81 ? 19.830 3.330 -7.856 1.00 69.94 81 SER A O 1
ATOM 668 N N . ILE A 1 82 ? 18.639 4.055 -9.642 1.00 86.19 82 ILE A N 1
ATOM 669 C CA . ILE A 1 82 ? 17.787 2.878 -9.768 1.00 86.19 82 ILE A CA 1
ATOM 670 C C . ILE A 1 82 ? 18.729 1.674 -9.815 1.00 86.19 82 ILE A C 1
ATOM 672 O O . ILE A 1 82 ? 19.674 1.656 -10.603 1.00 86.19 82 ILE A O 1
ATOM 676 N N . ASN A 1 83 ? 18.552 0.740 -8.884 1.00 88.56 83 ASN A N 1
ATOM 677 C CA . ASN A 1 83 ? 19.434 -0.406 -8.716 1.00 88.56 83 ASN A CA 1
ATOM 678 C C . ASN A 1 83 ? 18.644 -1.701 -8.888 1.00 88.56 83 ASN A C 1
ATOM 680 O O . ASN A 1 83 ? 17.419 -1.718 -8.770 1.00 88.56 83 ASN A O 1
ATOM 684 N N . GLN A 1 84 ? 19.365 -2.791 -9.137 1.00 91.38 84 GLN A N 1
ATOM 685 C CA . GLN A 1 84 ? 18.765 -4.090 -9.441 1.00 91.38 84 GLN A CA 1
ATOM 686 C C . GLN A 1 84 ? 17.823 -4.591 -8.346 1.00 91.38 84 GLN A C 1
ATOM 688 O O . GLN A 1 84 ? 16.825 -5.227 -8.658 1.00 91.38 84 GLN A O 1
ATOM 693 N N . ARG A 1 85 ? 18.098 -4.284 -7.072 1.00 91.88 85 ARG A N 1
ATOM 694 C CA . ARG A 1 85 ? 17.234 -4.703 -5.967 1.00 91.88 85 ARG A CA 1
ATOM 695 C C . ARG A 1 85 ? 15.879 -4.001 -6.023 1.00 91.88 85 ARG A C 1
ATOM 697 O O . ARG A 1 85 ? 14.861 -4.674 -5.962 1.00 91.88 85 ARG A O 1
ATOM 704 N N . ILE A 1 86 ? 15.864 -2.674 -6.167 1.00 92.69 86 ILE A N 1
ATOM 705 C CA . ILE A 1 86 ? 14.613 -1.903 -6.252 1.00 92.69 86 ILE A CA 1
ATOM 706 C C . ILE A 1 86 ? 13.815 -2.321 -7.490 1.00 92.69 86 ILE A C 1
ATOM 708 O O . ILE A 1 86 ? 12.599 -2.470 -7.405 1.00 92.69 86 ILE A O 1
ATOM 712 N N . VAL A 1 87 ? 14.495 -2.555 -8.616 1.00 95.62 87 VAL A N 1
ATOM 713 C CA . VAL A 1 87 ? 13.860 -3.057 -9.842 1.00 95.62 87 VAL A CA 1
ATOM 714 C C . VAL A 1 87 ? 13.244 -4.434 -9.604 1.00 95.62 87 VAL A C 1
ATOM 716 O O . VAL A 1 87 ? 12.069 -4.616 -9.894 1.00 95.62 87 VAL A O 1
ATOM 719 N N . ALA A 1 88 ? 13.984 -5.380 -9.021 1.00 95.00 88 ALA A N 1
ATOM 720 C CA . ALA A 1 88 ? 13.485 -6.728 -8.755 1.00 95.00 88 ALA A CA 1
ATOM 721 C C . ALA A 1 88 ? 12.289 -6.738 -7.787 1.00 95.00 88 ALA A C 1
ATOM 723 O O . ALA A 1 88 ? 11.304 -7.423 -8.044 1.00 95.00 88 ALA A O 1
ATOM 724 N N . GLU A 1 89 ? 12.347 -5.954 -6.706 1.00 94.94 89 GLU A N 1
ATOM 725 C CA . GLU A 1 89 ? 11.236 -5.812 -5.753 1.00 94.94 89 GLU A CA 1
ATOM 726 C C . GLU A 1 89 ? 9.999 -5.186 -6.428 1.00 94.94 89 GLU A C 1
ATOM 728 O O . GLU A 1 89 ? 8.880 -5.655 -6.238 1.00 94.94 89 GLU A O 1
ATOM 733 N N . SER A 1 90 ? 10.197 -4.174 -7.279 1.00 96.75 90 SER A N 1
ATOM 734 C CA . SER A 1 90 ? 9.107 -3.512 -8.013 1.00 96.75 90 SER A CA 1
ATOM 735 C C . SER A 1 90 ? 8.468 -4.435 -9.054 1.00 96.75 90 SER A C 1
ATOM 737 O O . SER A 1 90 ? 7.244 -4.508 -9.139 1.00 96.75 90 SER A O 1
ATOM 739 N N . LEU A 1 91 ? 9.284 -5.191 -9.795 1.00 97.56 91 LEU A N 1
ATOM 740 C CA . LEU A 1 91 ? 8.820 -6.204 -10.743 1.00 97.56 91 LEU A CA 1
ATOM 741 C C . LEU A 1 91 ? 8.032 -7.316 -10.045 1.00 97.56 91 LEU A C 1
ATOM 743 O O . LEU A 1 91 ? 6.994 -7.720 -10.551 1.00 97.56 91 LEU A O 1
ATOM 747 N N . ALA A 1 92 ? 8.471 -7.776 -8.871 1.00 96.69 92 ALA A N 1
ATOM 748 C CA . ALA A 1 92 ? 7.746 -8.776 -8.087 1.00 96.69 92 ALA A CA 1
ATOM 749 C C . ALA A 1 92 ? 6.349 -8.287 -7.655 1.00 96.69 92 ALA A C 1
ATOM 751 O O . ALA A 1 92 ? 5.399 -9.071 -7.628 1.00 96.69 92 ALA A O 1
ATOM 752 N N . HIS A 1 93 ? 6.202 -6.996 -7.341 1.00 96.88 93 HIS A N 1
ATOM 753 C CA . HIS A 1 93 ? 4.889 -6.403 -7.080 1.00 96.88 93 HIS A CA 1
ATOM 754 C C . HIS A 1 93 ? 4.029 -6.325 -8.346 1.00 96.88 93 HIS A C 1
ATOM 756 O O . HIS A 1 93 ? 2.859 -6.678 -8.268 1.00 96.88 93 HIS A O 1
ATOM 762 N N . ILE A 1 94 ? 4.599 -5.947 -9.497 1.00 97.62 94 ILE A N 1
ATOM 763 C CA . ILE A 1 94 ? 3.882 -5.924 -10.789 1.00 97.62 94 ILE A CA 1
ATOM 764 C C . ILE A 1 94 ? 3.417 -7.327 -11.185 1.00 97.62 94 ILE A C 1
ATOM 766 O O . ILE A 1 94 ? 2.288 -7.512 -11.630 1.00 97.62 94 ILE A O 1
ATOM 770 N N . GLU A 1 95 ? 4.258 -8.343 -10.981 1.00 98.06 95 GLU A N 1
ATOM 771 C CA . GLU A 1 95 ? 3.877 -9.741 -11.183 1.00 98.06 95 GLU A CA 1
ATOM 772 C C . GLU A 1 95 ? 2.634 -10.108 -10.360 1.00 98.06 95 GLU A C 1
ATOM 774 O O . GLU A 1 95 ? 1.717 -10.738 -10.881 1.00 98.06 95 GLU A O 1
ATOM 779 N N . ALA A 1 96 ? 2.573 -9.696 -9.090 1.00 97.88 96 ALA A N 1
ATOM 780 C CA . ALA A 1 96 ? 1.419 -9.950 -8.231 1.00 97.88 96 ALA A CA 1
ATOM 781 C C . ALA A 1 96 ? 0.198 -9.086 -8.581 1.00 97.88 96 ALA A C 1
ATOM 783 O O . ALA A 1 96 ? -0.924 -9.575 -8.517 1.00 97.88 96 ALA A O 1
ATOM 784 N N . GLU A 1 97 ? 0.388 -7.830 -8.963 1.00 97.50 97 GLU A N 1
ATOM 785 C CA . GLU A 1 97 ? -0.689 -6.937 -9.392 1.00 97.50 97 GLU A CA 1
ATOM 786 C C . GLU A 1 97 ? -1.388 -7.452 -10.651 1.00 97.50 97 GLU A C 1
ATOM 788 O O . GLU A 1 97 ? -2.613 -7.567 -10.683 1.00 97.50 97 GLU A O 1
ATOM 793 N N . LEU A 1 98 ? -0.599 -7.823 -11.660 1.00 97.12 98 LEU A N 1
ATOM 794 C CA . LEU A 1 98 ? -1.085 -8.265 -12.966 1.00 97.12 98 LEU A CA 1
ATOM 795 C C . LEU A 1 98 ? -1.317 -9.779 -13.039 1.00 97.12 98 LEU A C 1
ATOM 797 O O . LEU A 1 98 ? -1.734 -10.284 -14.079 1.00 97.12 98 LEU A O 1
ATOM 801 N N . MET A 1 99 ? -1.024 -10.520 -11.963 1.00 97.88 99 MET A N 1
ATOM 802 C CA . MET A 1 99 ? -1.041 -11.987 -11.951 1.00 97.88 99 MET A CA 1
ATOM 803 C C . MET A 1 99 ? -0.234 -12.580 -13.121 1.00 97.88 99 MET A C 1
ATOM 805 O O . MET A 1 99 ? -0.674 -13.491 -13.829 1.00 97.88 99 MET A O 1
ATOM 809 N N . ALA A 1 100 ? 0.962 -12.037 -13.336 1.00 97.81 100 ALA A N 1
ATOM 810 C CA . ALA A 1 100 ? 1.805 -12.270 -14.501 1.00 97.81 100 ALA A CA 1
ATOM 811 C C . ALA A 1 100 ? 3.237 -12.662 -14.112 1.00 97.81 100 ALA A C 1
ATOM 813 O O . ALA A 1 100 ? 3.646 -12.554 -12.961 1.00 97.81 100 ALA A O 1
ATOM 814 N N . ILE A 1 101 ? 4.016 -13.124 -15.088 1.00 97.38 101 ILE A N 1
ATOM 815 C CA . ILE A 1 101 ? 5.470 -13.266 -14.971 1.00 97.38 101 ILE A CA 1
ATOM 816 C C . ILE A 1 101 ? 6.138 -12.203 -15.824 1.00 97.38 101 ILE A C 1
ATOM 818 O O . ILE A 1 101 ? 5.749 -11.994 -16.976 1.00 97.38 101 ILE A O 1
ATOM 822 N N . VAL A 1 102 ? 7.174 -11.583 -15.265 1.00 97.75 102 VAL A N 1
ATOM 823 C CA . VAL A 1 102 ? 8.028 -10.647 -15.989 1.00 97.75 102 VAL A CA 1
ATOM 824 C C . VAL A 1 102 ? 9.299 -11.360 -16.434 1.00 97.75 102 VAL A C 1
ATOM 826 O O . VAL A 1 102 ? 10.041 -11.910 -15.623 1.00 97.75 102 VAL A O 1
ATOM 829 N N . ASN A 1 103 ? 9.577 -11.326 -17.735 1.00 97.06 103 ASN A N 1
ATOM 830 C CA . ASN A 1 103 ? 10.812 -11.840 -18.310 1.00 97.06 103 ASN A CA 1
ATOM 831 C C . ASN A 1 103 ? 11.674 -10.688 -18.832 1.00 97.06 103 ASN A C 1
ATOM 833 O O . ASN A 1 103 ? 11.401 -10.148 -19.907 1.00 97.06 103 ASN A O 1
ATOM 837 N N . VAL A 1 104 ? 12.716 -10.321 -18.083 1.00 97.06 104 VAL A N 1
ATOM 838 C CA . VAL A 1 104 ? 13.679 -9.297 -18.505 1.00 97.06 104 VAL A CA 1
ATOM 839 C C . VAL A 1 104 ? 14.569 -9.863 -19.609 1.00 97.06 104 VAL A C 1
ATOM 841 O O . VAL A 1 104 ? 15.345 -10.790 -19.394 1.00 97.06 104 VAL A O 1
ATOM 844 N N . GLN A 1 105 ? 14.435 -9.309 -20.813 1.00 96.44 105 GLN A N 1
ATOM 845 C CA . GLN A 1 105 ? 15.168 -9.737 -22.006 1.00 96.44 105 GLN A CA 1
ATOM 846 C C . GLN A 1 105 ? 16.575 -9.123 -22.041 1.00 96.44 105 GLN A C 1
ATOM 848 O O . GLN A 1 105 ? 17.514 -9.735 -22.548 1.00 96.44 105 GLN A O 1
ATOM 853 N N . ASN A 1 106 ? 16.719 -7.895 -21.527 1.00 95.25 106 ASN A N 1
ATOM 854 C CA . ASN A 1 106 ? 17.972 -7.149 -21.549 1.00 95.25 106 ASN A CA 1
ATOM 855 C C . ASN A 1 106 ? 18.073 -6.187 -20.353 1.00 95.25 106 ASN A C 1
ATOM 857 O O . ASN A 1 106 ? 17.552 -5.071 -20.391 1.00 95.25 106 ASN A O 1
ATOM 861 N N . ASP A 1 107 ? 18.807 -6.601 -19.317 1.00 94.75 107 ASP A N 1
ATOM 862 C CA . ASP A 1 107 ? 19.018 -5.802 -18.103 1.00 94.75 107 ASP A CA 1
ATOM 863 C C . ASP A 1 107 ? 19.672 -4.446 -18.393 1.00 94.75 107 ASP A C 1
ATOM 865 O O . ASP A 1 107 ? 19.262 -3.421 -17.853 1.00 94.75 107 ASP A O 1
ATOM 869 N N . ALA A 1 108 ? 20.693 -4.409 -19.254 1.00 94.12 108 ALA A N 1
ATOM 870 C CA . ALA A 1 108 ? 21.413 -3.172 -19.547 1.00 94.12 108 ALA A CA 1
ATOM 871 C C . ALA A 1 108 ? 20.499 -2.144 -20.232 1.00 94.12 108 ALA A C 1
ATOM 873 O O . ALA A 1 108 ? 20.539 -0.956 -19.900 1.00 94.12 108 ALA A O 1
ATOM 874 N N . LEU A 1 109 ? 19.647 -2.612 -21.149 1.00 95.88 109 LEU A N 1
ATOM 875 C CA . LEU A 1 109 ? 18.640 -1.784 -21.800 1.00 95.88 109 LEU A CA 1
ATOM 876 C C . LEU A 1 109 ? 17.607 -1.280 -20.791 1.00 95.88 109 LEU A C 1
ATOM 878 O O . LEU A 1 109 ? 17.384 -0.070 -20.741 1.00 95.88 109 LEU A O 1
ATOM 882 N N . LEU A 1 110 ? 17.056 -2.164 -19.952 1.00 96.12 110 LEU A N 1
ATOM 883 C CA . LEU A 1 110 ? 16.091 -1.798 -18.913 1.00 96.12 110 LEU A CA 1
ATOM 884 C C . LEU A 1 110 ? 16.642 -0.690 -18.011 1.00 96.12 110 LEU A C 1
ATOM 886 O O . LEU A 1 110 ? 16.030 0.365 -17.853 1.00 96.12 110 LEU A O 1
ATOM 890 N N . MET A 1 111 ? 17.846 -0.886 -17.472 1.00 94.25 111 MET A N 1
ATOM 891 C CA . MET A 1 111 ? 18.479 0.098 -16.594 1.00 94.25 111 MET A CA 1
ATOM 892 C C . MET A 1 111 ? 18.719 1.434 -17.309 1.00 94.25 111 MET A C 1
ATOM 894 O O . MET A 1 111 ? 18.540 2.496 -16.709 1.00 94.25 111 MET A O 1
ATOM 898 N N . SER A 1 112 ? 19.080 1.404 -18.596 1.00 93.56 112 SER A N 1
ATOM 899 C CA . SER A 1 112 ? 19.256 2.621 -19.396 1.00 93.56 112 SER A CA 1
ATOM 900 C C . SER A 1 112 ? 17.938 3.368 -19.639 1.00 93.56 112 SER A C 1
ATOM 902 O O . SER A 1 112 ? 17.916 4.597 -19.548 1.00 93.56 112 SER A O 1
ATOM 904 N N . GLN A 1 113 ? 16.838 2.644 -19.883 1.00 95.31 113 GLN A N 1
ATOM 905 C CA . GLN A 1 113 ? 15.501 3.212 -20.064 1.00 95.31 113 GLN A CA 1
ATOM 906 C C . GLN A 1 113 ? 14.996 3.829 -18.758 1.00 95.31 113 GLN A C 1
ATOM 908 O O . GLN A 1 113 ? 14.560 4.976 -18.762 1.00 95.31 113 GLN A O 1
ATOM 913 N N . LEU A 1 114 ? 15.155 3.143 -17.625 1.00 94.69 114 LEU A N 1
ATOM 914 C CA . LEU A 1 114 ? 14.770 3.663 -16.310 1.00 94.69 114 LEU A CA 1
ATOM 915 C C . LEU A 1 114 ? 15.570 4.920 -15.926 1.00 94.69 114 LEU A C 1
ATOM 917 O O . LEU A 1 114 ? 15.000 5.901 -15.449 1.00 94.69 114 LEU A O 1
ATOM 921 N N . ALA A 1 115 ? 16.880 4.942 -16.195 1.00 92.19 115 ALA A N 1
ATOM 922 C CA . ALA A 1 115 ? 17.710 6.130 -15.980 1.00 92.19 115 ALA A CA 1
ATOM 923 C C . ALA A 1 115 ? 17.336 7.291 -16.920 1.00 92.19 115 ALA A C 1
ATOM 925 O O . ALA A 1 115 ? 17.408 8.461 -16.540 1.00 92.19 115 ALA A O 1
ATOM 926 N N . ALA A 1 116 ? 16.943 7.000 -18.162 1.00 92.75 116 ALA A N 1
ATOM 927 C CA . ALA A 1 116 ? 16.422 8.009 -19.076 1.00 92.75 116 ALA A CA 1
ATOM 928 C C . ALA A 1 116 ? 15.063 8.550 -18.607 1.00 92.75 116 ALA A C 1
ATOM 930 O O . ALA A 1 116 ? 14.876 9.765 -18.617 1.00 92.75 116 ALA A O 1
ATOM 931 N N . CYS A 1 117 ? 14.168 7.678 -18.135 1.00 93.31 117 CYS A N 1
ATOM 932 C CA . CYS A 1 117 ? 12.862 8.043 -17.590 1.00 93.31 117 CYS A CA 1
ATOM 933 C C . CYS A 1 117 ? 13.014 8.985 -16.398 1.00 93.31 117 CYS A C 1
ATOM 935 O O . CYS A 1 117 ? 12.465 10.083 -16.411 1.00 93.31 117 CYS A O 1
ATOM 937 N N . GLN A 1 118 ? 13.883 8.631 -15.448 1.00 92.81 118 GLN A N 1
ATOM 938 C CA . GLN A 1 118 ? 14.224 9.474 -14.303 1.00 92.81 118 GLN A CA 1
ATOM 939 C C . GLN A 1 118 ? 14.679 10.885 -14.709 1.00 92.81 118 GLN A C 1
ATOM 941 O O . GLN A 1 118 ? 14.264 11.872 -14.100 1.00 92.81 118 GLN A O 1
ATOM 946 N N . ARG A 1 119 ? 15.525 10.997 -15.740 1.00 91.81 119 ARG A N 1
ATOM 947 C CA . ARG A 1 119 ? 16.012 12.294 -16.232 1.00 91.81 119 ARG A CA 1
ATOM 948 C C . ARG A 1 119 ? 14.910 13.112 -16.897 1.00 91.81 119 ARG A C 1
ATOM 950 O O . ARG A 1 119 ? 14.834 14.310 -16.650 1.00 91.81 119 ARG A O 1
ATOM 957 N N . ILE A 1 120 ? 14.070 12.486 -17.723 1.00 93.00 120 ILE A N 1
ATOM 958 C CA . ILE A 1 120 ? 12.950 13.163 -18.397 1.00 93.00 120 ILE A CA 1
ATOM 959 C C . ILE A 1 120 ? 11.934 13.667 -17.366 1.00 93.00 120 ILE A C 1
ATOM 961 O O . ILE A 1 120 ? 11.537 14.827 -17.422 1.00 93.00 120 ILE A O 1
ATOM 965 N N . VAL A 1 121 ? 11.599 12.842 -16.371 1.00 92.25 121 VAL A N 1
ATOM 966 C CA . VAL A 1 121 ? 10.769 13.217 -15.212 1.00 92.25 121 VAL A CA 1
ATOM 967 C C . VAL A 1 121 ? 11.386 14.384 -14.430 1.00 92.25 121 VAL A C 1
ATOM 969 O O . VAL A 1 121 ? 10.675 15.292 -14.010 1.00 92.25 121 VAL A O 1
ATOM 972 N N . GLY A 1 122 ? 12.717 14.415 -14.302 1.00 90.56 122 GLY A N 1
ATOM 973 C CA . GLY A 1 122 ? 13.476 15.536 -13.734 1.00 90.56 122 GLY A CA 1
ATOM 974 C C . GLY A 1 122 ? 13.590 16.780 -14.631 1.00 90.56 122 GLY A C 1
ATOM 975 O O . GLY A 1 122 ? 14.265 17.735 -14.252 1.00 90.56 122 GLY A O 1
ATOM 976 N N . GLY A 1 123 ? 12.964 16.792 -15.812 1.00 90.19 123 GLY A N 1
ATOM 977 C CA . GLY A 1 123 ? 12.938 17.935 -16.732 1.00 90.19 123 GLY A CA 1
ATOM 978 C C . GLY A 1 123 ? 14.064 17.969 -17.771 1.00 90.19 123 GLY A C 1
ATOM 979 O O . GLY A 1 123 ? 14.227 18.974 -18.468 1.00 90.19 123 GLY A O 1
ATOM 980 N N . ALA A 1 124 ? 14.855 16.901 -17.909 1.00 89.69 124 ALA A N 1
ATOM 981 C CA . ALA A 1 124 ? 15.879 16.827 -18.945 1.00 89.69 124 ALA A CA 1
ATOM 982 C C . ALA A 1 124 ? 15.252 16.732 -20.346 1.00 89.69 124 ALA A C 1
ATOM 984 O O . ALA A 1 124 ? 14.340 15.945 -20.594 1.00 89.69 124 ALA A O 1
ATOM 985 N N . SER A 1 125 ? 15.808 17.489 -21.294 1.00 87.00 125 SER A N 1
ATOM 986 C CA . SER A 1 125 ? 15.414 17.464 -22.706 1.00 87.00 125 SER A CA 1
ATOM 987 C C . SER A 1 125 ? 16.487 16.807 -23.579 1.00 87.00 125 SER A C 1
ATOM 989 O O . SER A 1 125 ? 17.660 16.736 -23.212 1.00 87.00 125 SER A O 1
ATOM 991 N N . GLY A 1 126 ? 16.085 16.287 -24.744 1.00 85.56 126 GLY A N 1
ATOM 992 C CA . GLY A 1 126 ? 17.010 15.678 -25.711 1.00 85.56 126 GLY A CA 1
ATOM 993 C C . GLY A 1 126 ? 17.625 14.345 -25.264 1.00 85.56 126 GLY A C 1
ATOM 994 O O . GLY A 1 126 ? 18.623 13.900 -25.836 1.00 85.56 126 GLY A O 1
ATOM 995 N N . VAL A 1 127 ? 17.050 13.701 -24.246 1.00 87.38 127 VAL A N 1
ATOM 996 C CA . VAL A 1 127 ? 17.468 12.373 -23.793 1.00 87.38 127 VAL A CA 1
ATOM 997 C C . VAL A 1 127 ? 17.154 11.352 -24.887 1.00 87.38 127 VAL A C 1
ATOM 999 O O . VAL A 1 127 ? 16.007 11.197 -25.295 1.00 87.38 127 VAL A O 1
ATOM 1002 N N . ARG A 1 128 ? 18.182 10.651 -25.376 1.00 85.94 128 ARG A N 1
ATOM 1003 C CA . ARG A 1 128 ? 17.994 9.543 -26.319 1.00 85.94 128 ARG A CA 1
ATOM 1004 C C . ARG A 1 128 ? 17.449 8.331 -25.579 1.00 85.94 128 ARG A C 1
ATOM 1006 O O . ARG A 1 128 ? 18.023 7.926 -24.569 1.00 85.94 128 ARG A O 1
ATOM 1013 N N . VAL A 1 129 ? 16.388 7.753 -26.122 1.00 88.56 129 VAL A N 1
ATOM 1014 C CA . VAL A 1 129 ? 15.712 6.570 -25.590 1.00 88.56 129 VAL A CA 1
ATOM 1015 C C . VAL A 1 129 ? 15.619 5.515 -26.683 1.00 88.56 129 VAL A C 1
ATOM 1017 O O . VAL A 1 129 ? 15.480 5.852 -27.860 1.00 88.56 129 VAL A O 1
ATOM 1020 N N . SER A 1 130 ? 15.749 4.249 -26.298 1.00 88.38 130 SER A N 1
ATOM 1021 C CA . SER A 1 130 ? 15.414 3.142 -27.191 1.00 88.38 130 SER A CA 1
ATOM 1022 C C . SER A 1 130 ? 13.933 2.815 -27.044 1.00 88.38 130 SER A C 1
ATOM 1024 O O . SER A 1 130 ? 13.427 2.793 -25.919 1.00 88.38 130 SER A O 1
ATOM 1026 N N . ALA A 1 131 ? 13.283 2.538 -28.172 1.00 80.19 131 ALA A N 1
ATOM 1027 C CA . ALA A 1 131 ? 11.907 2.055 -28.233 1.00 80.19 131 ALA A CA 1
ATOM 1028 C C . ALA A 1 131 ? 11.810 0.521 -28.136 1.00 80.19 131 ALA A C 1
ATOM 1030 O O . ALA A 1 131 ? 10.708 -0.012 -28.173 1.00 80.19 131 ALA A O 1
ATOM 1031 N N . ASP A 1 132 ? 12.944 -0.179 -28.044 1.00 89.88 132 ASP A N 1
ATOM 1032 C CA . ASP A 1 132 ? 12.962 -1.635 -27.926 1.00 89.88 132 ASP A CA 1
ATOM 1033 C C . ASP A 1 132 ? 12.422 -2.085 -26.562 1.00 89.88 132 ASP A C 1
ATOM 1035 O O . ASP A 1 132 ? 12.701 -1.466 -25.525 1.00 89.88 132 ASP A O 1
ATOM 1039 N N . ASP A 1 133 ? 11.716 -3.212 -26.554 1.00 90.19 133 ASP A N 1
ATOM 1040 C CA . ASP A 1 133 ? 11.223 -3.826 -25.326 1.00 90.19 133 ASP A CA 1
ATOM 1041 C C . ASP A 1 133 ? 12.384 -4.422 -24.519 1.00 90.19 133 ASP A C 1
ATOM 1043 O O . ASP A 1 133 ? 13.137 -5.280 -24.988 1.00 90.19 133 ASP A O 1
ATOM 1047 N N . SER A 1 134 ? 12.539 -3.973 -23.272 1.00 94.38 134 SER A N 1
ATOM 1048 C CA . SER A 1 134 ? 13.564 -4.493 -22.359 1.00 94.38 134 SER A CA 1
ATOM 1049 C C . SER A 1 134 ? 13.098 -5.698 -21.543 1.00 94.38 134 SER A C 1
ATOM 1051 O O . SER A 1 134 ? 13.928 -6.469 -21.047 1.00 94.38 134 SER A O 1
ATOM 1053 N N . PHE A 1 135 ? 11.786 -5.900 -21.438 1.00 96.88 135 PHE A N 1
ATOM 1054 C CA . PHE A 1 135 ? 11.158 -7.040 -20.784 1.00 96.88 135 PHE A CA 1
ATOM 1055 C C . PHE A 1 135 ? 9.770 -7.314 -21.366 1.00 96.88 135 PHE A C 1
ATOM 1057 O O . PHE A 1 135 ? 9.205 -6.479 -22.063 1.00 96.88 135 PHE A O 1
ATOM 1064 N N . ILE A 1 136 ? 9.244 -8.506 -21.086 1.00 96.31 136 ILE A N 1
ATOM 1065 C CA . ILE A 1 136 ? 7.920 -8.955 -21.529 1.00 96.31 136 ILE A CA 1
ATOM 1066 C C . ILE A 1 136 ? 7.112 -9.369 -20.303 1.00 96.31 136 ILE A C 1
ATOM 1068 O O . ILE A 1 136 ? 7.624 -10.092 -19.443 1.00 96.31 136 ILE A O 1
ATOM 1072 N N . ILE A 1 137 ? 5.848 -8.954 -20.254 1.00 96.94 137 ILE A N 1
ATOM 1073 C CA . ILE A 1 137 ? 4.871 -9.392 -19.258 1.00 96.94 137 ILE A CA 1
ATOM 1074 C C . ILE A 1 137 ? 3.986 -10.473 -19.881 1.00 96.94 137 ILE A C 1
ATOM 1076 O O . ILE A 1 137 ? 3.504 -10.342 -21.004 1.00 96.94 137 ILE A O 1
ATOM 1080 N N . THR A 1 138 ? 3.786 -11.584 -19.178 1.00 97.69 138 THR A N 1
ATOM 1081 C CA . THR A 1 138 ? 2.889 -12.659 -19.624 1.00 97.69 138 THR A CA 1
ATOM 1082 C C . THR A 1 138 ? 1.983 -13.074 -18.480 1.00 97.69 138 THR A C 1
ATOM 1084 O O . THR A 1 138 ? 2.478 -13.501 -17.439 1.00 97.69 138 THR A O 1
ATOM 1087 N N . GLU A 1 139 ? 0.668 -12.974 -18.673 1.00 97.38 139 GLU A N 1
ATOM 1088 C CA . GLU A 1 139 ? -0.328 -13.419 -17.694 1.00 97.38 139 GLU A CA 1
ATOM 1089 C C . GLU A 1 139 ? -0.134 -14.897 -17.349 1.00 97.38 139 GLU A C 1
ATOM 1091 O O . GLU A 1 139 ? -0.020 -15.747 -18.234 1.00 97.38 139 GLU A O 1
ATOM 1096 N N . ARG A 1 140 ? -0.081 -15.197 -16.050 1.00 97.50 140 ARG A N 1
ATOM 1097 C CA . ARG A 1 140 ? 0.096 -16.543 -15.490 1.00 97.50 140 ARG A CA 1
ATOM 1098 C C . ARG A 1 140 ? -0.696 -16.675 -14.181 1.00 97.50 140 ARG A C 1
ATOM 1100 O O . ARG A 1 140 ? -0.102 -16.959 -13.134 1.00 97.50 140 ARG A O 1
ATOM 1107 N N . PRO A 1 141 ? -2.024 -16.454 -14.197 1.00 96.31 141 PRO A N 1
ATOM 1108 C CA . PRO A 1 141 ? -2.831 -16.387 -12.980 1.00 96.31 141 PRO A CA 1
ATOM 1109 C C . PRO A 1 141 ? -2.772 -17.659 -12.130 1.00 96.31 141 PRO A C 1
ATOM 1111 O O . PRO A 1 141 ? -2.907 -17.599 -10.910 1.00 96.31 141 PRO A O 1
ATOM 1114 N N . GLU A 1 142 ? -2.493 -18.814 -12.733 1.00 96.44 142 GLU A N 1
ATOM 1115 C CA . GLU A 1 142 ? -2.339 -20.080 -12.026 1.00 96.44 142 GLU A CA 1
ATOM 1116 C C . GLU A 1 142 ? -1.147 -20.109 -11.050 1.00 96.44 142 GLU A C 1
ATOM 1118 O O . GLU A 1 142 ? -1.130 -20.936 -10.131 1.00 96.44 142 GLU A O 1
ATOM 1123 N N . LEU A 1 143 ? -0.173 -19.204 -11.206 1.00 97.06 143 LEU A N 1
ATOM 1124 C CA . LEU A 1 143 ? 1.001 -19.076 -10.333 1.00 97.06 143 LEU A CA 1
ATOM 1125 C C . LEU A 1 143 ? 0.743 -18.242 -9.072 1.00 97.06 143 LEU A C 1
ATOM 1127 O O . LEU A 1 143 ? 1.627 -18.148 -8.219 1.00 97.06 143 LEU A O 1
ATOM 1131 N N . PHE A 1 144 ? -0.451 -17.671 -8.930 1.00 97.50 144 PHE A N 1
ATOM 1132 C CA . PHE A 1 144 ? -0.812 -16.805 -7.814 1.00 97.50 144 PHE A CA 1
ATOM 1133 C C . PHE A 1 144 ? -1.963 -17.400 -7.002 1.00 97.50 144 PHE A C 1
ATOM 1135 O O . PHE A 1 144 ? -2.773 -18.182 -7.505 1.00 97.50 144 PHE A O 1
ATOM 1142 N N . ASP A 1 145 ? -2.006 -17.044 -5.723 1.00 96.94 145 ASP A N 1
ATOM 1143 C CA . ASP A 1 145 ? -3.129 -17.280 -4.819 1.00 96.94 145 ASP A CA 1
ATOM 1144 C C . ASP A 1 145 ? -3.659 -15.946 -4.291 1.00 96.94 145 ASP A C 1
ATOM 1146 O O . ASP A 1 145 ? -3.028 -14.896 -4.424 1.00 96.94 145 ASP A O 1
ATOM 1150 N N . THR A 1 146 ? -4.826 -15.987 -3.650 1.00 97.00 146 THR A N 1
ATOM 1151 C CA . THR A 1 146 ? -5.301 -14.869 -2.834 1.00 97.00 146 THR A CA 1
ATOM 1152 C C . THR A 1 146 ? -5.039 -15.159 -1.363 1.00 97.00 146 THR A C 1
ATOM 1154 O O . THR A 1 146 ? -5.608 -16.103 -0.822 1.00 97.00 146 THR A O 1
ATOM 1157 N N . ALA A 1 147 ? -4.234 -14.336 -0.699 1.00 97.00 147 ALA A N 1
ATOM 1158 C CA . ALA A 1 147 ? -4.097 -14.327 0.752 1.00 97.00 147 ALA A CA 1
ATOM 1159 C C . ALA A 1 147 ? -5.102 -13.346 1.376 1.00 97.00 147 ALA A C 1
ATOM 1161 O O . ALA A 1 147 ? -5.335 -12.251 0.868 1.00 97.00 147 ALA A O 1
ATOM 1162 N N . MET A 1 148 ? -5.705 -13.738 2.490 1.00 97.19 148 MET A N 1
ATOM 1163 C CA . MET A 1 148 ? -6.610 -12.930 3.297 1.00 97.19 148 MET A CA 1
ATOM 1164 C C . MET A 1 148 ? -5.924 -12.588 4.613 1.00 97.19 148 MET A C 1
ATOM 1166 O O . MET A 1 148 ? -5.741 -13.473 5.446 1.00 97.19 148 MET A O 1
ATOM 1170 N N . LEU A 1 149 ? -5.575 -11.316 4.792 1.00 97.94 149 LEU A N 1
ATOM 1171 C CA . LEU A 1 149 ? -5.142 -10.757 6.067 1.00 97.94 149 LEU A CA 1
ATOM 1172 C C . LEU A 1 149 ? -6.373 -10.335 6.866 1.00 97.94 149 LEU A C 1
ATOM 1174 O O . LEU A 1 149 ? -7.218 -9.598 6.357 1.00 97.94 149 LEU A O 1
ATOM 1178 N N . THR A 1 150 ? -6.437 -10.767 8.118 1.00 97.81 150 THR A N 1
ATOM 1179 C CA . THR A 1 150 ? -7.457 -10.368 9.085 1.00 97.81 150 THR A CA 1
ATOM 1180 C C . THR A 1 150 ? -6.776 -9.916 10.373 1.00 97.81 150 THR A C 1
ATOM 1182 O O . THR A 1 150 ? -5.879 -10.597 10.869 1.00 97.81 150 THR A O 1
ATOM 1185 N N . ILE A 1 151 ? -7.190 -8.767 10.902 1.00 98.00 151 ILE A N 1
ATOM 1186 C CA . ILE A 1 151 ? -6.746 -8.242 12.197 1.00 98.00 151 ILE A CA 1
ATOM 1187 C C . ILE A 1 151 ? -8.003 -8.031 13.034 1.00 98.00 151 ILE A C 1
ATOM 1189 O O . ILE A 1 151 ? -8.880 -7.263 12.636 1.00 98.00 151 ILE A O 1
ATOM 1193 N N . GLU A 1 152 ? -8.096 -8.715 14.169 1.00 97.44 152 GLU A N 1
ATOM 1194 C CA . GLU A 1 152 ? -9.287 -8.746 15.022 1.00 97.44 152 GLU A CA 1
ATOM 1195 C C . GLU A 1 152 ? -8.965 -8.268 16.433 1.00 97.44 152 GLU A C 1
ATOM 1197 O O . GLU A 1 152 ? -7.960 -8.670 17.005 1.00 97.44 152 GLU A O 1
ATOM 1202 N N . ALA A 1 153 ? -9.834 -7.457 17.031 1.00 95.50 153 ALA A N 1
ATOM 1203 C CA . ALA A 1 153 ? -9.777 -7.103 18.446 1.00 95.50 153 ALA A CA 1
ATOM 1204 C C . ALA A 1 153 ? -11.129 -7.398 19.107 1.00 95.50 153 ALA A C 1
ATOM 1206 O O . ALA A 1 153 ? -12.156 -6.900 18.656 1.00 95.50 153 ALA A O 1
ATOM 1207 N N . SER A 1 154 ? -11.137 -8.173 20.194 1.00 93.31 154 SER A N 1
ATOM 1208 C CA . SER A 1 154 ? -12.372 -8.610 20.877 1.00 93.31 154 SER A CA 1
ATOM 1209 C C . SER A 1 154 ? -13.041 -7.538 21.751 1.00 93.31 154 SER A C 1
ATOM 1211 O O . SER A 1 154 ? -14.073 -7.790 22.366 1.00 93.31 154 SER A O 1
ATOM 1213 N N . ASP A 1 155 ? -12.452 -6.347 21.877 1.00 91.44 155 ASP A N 1
ATOM 1214 C CA . ASP A 1 155 ? -13.091 -5.242 22.596 1.00 91.44 155 ASP A CA 1
ATOM 1215 C C . ASP A 1 155 ? -14.099 -4.549 21.671 1.00 91.44 155 ASP A C 1
ATOM 1217 O O . ASP A 1 155 ? -13.724 -3.871 20.712 1.00 91.44 155 ASP A O 1
ATOM 1221 N N . ALA A 1 156 ? -15.384 -4.755 21.961 1.00 89.94 156 ALA A N 1
ATOM 1222 C CA . ALA A 1 156 ? -16.516 -4.198 21.224 1.00 89.94 156 ALA A CA 1
ATOM 1223 C C . ALA A 1 156 ? -17.062 -2.895 21.833 1.00 89.94 156 ALA A C 1
ATOM 1225 O O . ALA A 1 156 ? -18.127 -2.428 21.432 1.00 89.94 156 ALA A O 1
ATOM 1226 N N . SER A 1 157 ? -16.393 -2.316 22.837 1.00 91.75 157 SER A N 1
ATOM 1227 C CA . SER A 1 157 ? -16.854 -1.065 23.444 1.00 91.75 157 SER A CA 1
ATOM 1228 C C . SER A 1 157 ? -16.880 0.078 22.424 1.00 91.75 157 SER A C 1
ATOM 1230 O O . SER A 1 157 ? -16.140 0.076 21.436 1.00 91.75 157 SER A O 1
ATOM 1232 N N . ASP A 1 158 ? -17.709 1.095 22.673 1.00 90.56 158 ASP A N 1
ATOM 1233 C CA . ASP A 1 158 ? -17.791 2.268 21.795 1.00 90.56 158 ASP A CA 1
ATOM 1234 C C . ASP A 1 158 ? -16.431 2.973 21.650 1.00 90.56 158 ASP A C 1
ATOM 1236 O O . ASP A 1 158 ? -16.089 3.430 20.558 1.00 90.56 158 ASP A O 1
ATOM 1240 N N . GLU A 1 159 ? -15.640 3.046 22.732 1.00 91.25 159 GLU A N 1
ATOM 1241 C CA . GLU A 1 159 ? -14.287 3.624 22.720 1.00 91.25 159 GLU A CA 1
ATOM 1242 C C . GLU A 1 159 ? -13.341 2.782 21.854 1.00 91.25 159 GLU A C 1
ATOM 1244 O O . GLU A 1 159 ? -12.686 3.329 20.964 1.00 91.25 159 GLU A O 1
ATOM 1249 N N . ALA A 1 160 ? -13.307 1.460 22.062 1.00 93.12 160 ALA A N 1
ATOM 1250 C CA . ALA A 1 160 ? -12.428 0.563 21.317 1.00 93.12 160 ALA A CA 1
ATOM 1251 C C . ALA A 1 160 ? -12.779 0.508 19.830 1.00 93.12 160 ALA A C 1
ATOM 1253 O O . ALA A 1 160 ? -11.891 0.639 18.991 1.00 93.12 160 ALA A O 1
ATOM 1254 N N . THR A 1 161 ? -14.068 0.416 19.500 1.00 94.69 161 THR A N 1
ATOM 1255 C CA . THR A 1 161 ? -14.574 0.453 18.120 1.00 94.69 161 THR A CA 1
ATOM 1256 C C . THR A 1 161 ? -14.157 1.741 17.427 1.00 94.69 161 THR A C 1
ATOM 1258 O O . THR A 1 161 ? -13.662 1.714 16.301 1.00 94.69 161 THR A O 1
ATOM 1261 N N . ARG A 1 162 ? -14.268 2.882 18.119 1.00 94.50 162 ARG A N 1
ATOM 1262 C CA . ARG A 1 162 ? -13.874 4.177 17.561 1.00 94.50 162 ARG A CA 1
ATOM 1263 C C . ARG A 1 162 ? -12.380 4.239 17.289 1.00 94.50 162 ARG A C 1
ATOM 1265 O O . ARG A 1 162 ? -11.967 4.668 16.215 1.00 94.50 162 ARG A O 1
ATOM 1272 N N . SER A 1 163 ? -11.563 3.827 18.255 1.00 96.06 163 SER A N 1
ATOM 1273 C CA . SER A 1 163 ? -10.111 3.767 18.088 1.00 96.06 163 SER A CA 1
ATOM 1274 C C . SER A 1 163 ? -9.709 2.806 16.972 1.00 96.06 163 SER A C 1
ATOM 1276 O O . SER A 1 163 ? -8.899 3.181 16.130 1.00 96.06 163 SER A O 1
ATOM 1278 N N . PHE A 1 164 ? -10.287 1.605 16.924 1.00 96.94 164 PHE A N 1
ATOM 1279 C CA . PHE A 1 164 ? -9.985 0.614 15.896 1.00 96.94 164 PHE A CA 1
ATOM 1280 C C . PHE A 1 164 ? -10.339 1.141 14.509 1.00 96.94 164 PHE A C 1
ATOM 1282 O O . PHE A 1 164 ? -9.509 1.063 13.608 1.00 96.94 164 PHE A O 1
ATOM 1289 N N . PHE A 1 165 ? -11.515 1.754 14.344 1.00 94.94 165 PHE A N 1
ATOM 1290 C CA . PHE A 1 165 ? -11.899 2.382 13.082 1.00 94.94 165 PHE A CA 1
ATOM 1291 C C . PHE A 1 165 ? -10.872 3.447 12.673 1.00 94.94 165 PHE A C 1
ATOM 1293 O O . PHE A 1 165 ? -10.371 3.431 11.552 1.00 94.94 165 PHE A O 1
ATOM 1300 N N . CYS A 1 166 ? -10.497 4.355 13.575 1.00 95.56 166 CYS A N 1
ATOM 1301 C CA . CYS A 1 166 ? -9.529 5.399 13.238 1.00 95.56 166 CYS A CA 1
ATOM 1302 C C . CYS A 1 166 ? -8.133 4.845 12.889 1.00 95.56 166 CYS A C 1
ATOM 1304 O O . CYS A 1 166 ? -7.405 5.487 12.136 1.00 95.56 166 CYS A O 1
ATOM 1306 N N . PHE A 1 167 ? -7.757 3.672 13.415 1.00 96.44 167 PHE A N 1
ATOM 1307 C CA . PHE A 1 167 ? -6.443 3.063 13.200 1.00 96.44 167 PHE A CA 1
ATOM 1308 C C . PHE A 1 167 ? -6.397 1.969 12.130 1.00 96.44 167 PHE A C 1
ATOM 1310 O O . PHE A 1 167 ? -5.291 1.610 11.734 1.00 96.44 167 PHE A O 1
ATOM 1317 N N . TYR A 1 168 ? -7.519 1.435 11.634 1.00 95.62 168 TYR A N 1
ATOM 1318 C CA . TYR A 1 168 ? -7.469 0.273 10.737 1.00 95.62 168 TYR A CA 1
ATOM 1319 C C . TYR A 1 168 ? -6.587 0.473 9.489 1.00 95.62 168 TYR A C 1
ATOM 1321 O O . TYR A 1 168 ? -5.893 -0.485 9.143 1.00 95.62 168 TYR A O 1
ATOM 1329 N N . PRO A 1 169 ? -6.522 1.660 8.839 1.00 94.56 169 PRO A N 1
ATOM 1330 C CA . PRO A 1 169 ? -5.608 1.856 7.713 1.00 94.56 169 PRO A CA 1
ATOM 1331 C C . PRO A 1 169 ? -4.142 1.708 8.144 1.00 94.56 169 PRO A C 1
ATOM 1333 O O . PRO A 1 169 ? -3.396 0.941 7.545 1.00 94.56 169 PRO A O 1
ATOM 1336 N N . ALA A 1 170 ? -3.767 2.338 9.262 1.00 95.50 170 ALA A N 1
ATOM 1337 C CA . ALA A 1 170 ? -2.429 2.240 9.839 1.00 95.50 170 ALA A CA 1
ATOM 1338 C C . ALA A 1 170 ? -2.072 0.799 10.254 1.00 95.50 170 ALA A C 1
ATOM 1340 O O . ALA A 1 170 ? -0.937 0.361 10.080 1.00 95.50 170 ALA A O 1
ATOM 1341 N N . LEU A 1 171 ? -3.037 0.035 10.781 1.00 97.12 171 LEU A N 1
ATOM 1342 C CA . LEU A 1 171 ? -2.838 -1.375 11.137 1.00 97.12 171 LEU A CA 1
ATOM 1343 C C . LEU A 1 171 ? -2.547 -2.238 9.899 1.00 97.12 171 LEU A C 1
ATOM 1345 O O . LEU A 1 171 ? -1.663 -3.093 9.948 1.00 97.12 171 LEU A O 1
ATOM 1349 N N . LEU A 1 172 ? -3.253 -2.000 8.790 1.00 97.00 172 LEU A N 1
ATOM 1350 C CA . LEU A 1 172 ? -2.996 -2.683 7.519 1.00 97.00 172 LEU A CA 1
ATOM 1351 C C . LEU A 1 172 ? -1.637 -2.306 6.932 1.00 97.00 172 LEU A C 1
ATOM 1353 O O . LEU A 1 172 ? -0.922 -3.180 6.449 1.00 97.00 172 LEU A O 1
ATOM 1357 N N . ASP A 1 173 ? -1.255 -1.034 7.015 1.00 95.75 173 ASP A N 1
ATOM 1358 C CA . ASP A 1 173 ? 0.051 -0.560 6.561 1.00 95.75 173 ASP A CA 1
ATOM 1359 C C . ASP A 1 173 ? 1.208 -1.214 7.322 1.00 95.75 173 ASP A C 1
ATOM 1361 O O . ASP A 1 173 ? 2.174 -1.667 6.709 1.00 95.75 173 ASP A O 1
ATOM 1365 N N . ILE A 1 174 ? 1.086 -1.335 8.646 1.00 95.75 174 ILE A N 1
ATOM 1366 C CA . ILE A 1 174 ? 2.077 -2.026 9.481 1.00 95.75 174 ILE A CA 1
ATOM 1367 C C . ILE A 1 174 ? 2.135 -3.516 9.136 1.00 95.75 174 ILE A C 1
ATOM 1369 O O . ILE A 1 174 ? 3.220 -4.089 9.044 1.00 95.75 174 ILE A O 1
ATOM 1373 N N . ALA A 1 175 ? 0.984 -4.156 8.923 1.00 96.56 175 ALA A N 1
ATOM 1374 C CA . ALA A 1 175 ? 0.949 -5.558 8.521 1.00 96.56 175 ALA A CA 1
ATOM 1375 C C . ALA A 1 175 ? 1.566 -5.771 7.129 1.00 96.56 175 ALA A C 1
ATOM 1377 O O . ALA A 1 175 ? 2.276 -6.753 6.901 1.00 96.56 175 ALA A O 1
ATOM 1378 N N . ARG A 1 176 ? 1.354 -4.825 6.207 1.00 94.81 176 ARG A N 1
ATOM 1379 C CA . ARG A 1 176 ? 1.973 -4.832 4.881 1.00 94.81 176 ARG A CA 1
ATOM 1380 C C . ARG A 1 176 ? 3.490 -4.721 4.967 1.00 94.81 176 ARG A C 1
ATOM 1382 O O . ARG A 1 176 ? 4.172 -5.531 4.343 1.00 94.81 176 ARG A O 1
ATOM 1389 N N . ASP A 1 177 ? 4.003 -3.786 5.764 1.00 92.69 177 ASP A N 1
ATOM 1390 C CA . ASP A 1 177 ? 5.443 -3.657 6.018 1.00 92.69 177 ASP A CA 1
ATOM 1391 C C . ASP A 1 177 ? 6.037 -4.931 6.639 1.00 92.69 177 ASP A C 1
ATOM 1393 O O . ASP A 1 177 ? 7.140 -5.329 6.271 1.00 92.69 177 ASP A O 1
ATOM 1397 N N . GLY A 1 178 ? 5.291 -5.594 7.530 1.00 93.50 178 GLY A N 1
ATOM 1398 C CA . GLY A 1 178 ? 5.759 -6.780 8.244 1.00 93.50 178 GLY A CA 1
ATOM 1399 C C . GLY A 1 178 ? 5.951 -8.024 7.373 1.00 93.50 178 GLY A C 1
ATOM 1400 O O . GLY A 1 178 ? 6.930 -8.735 7.577 1.00 93.50 178 GLY A O 1
ATOM 1401 N N . ALA A 1 179 ? 5.051 -8.298 6.420 1.00 94.94 179 ALA A N 1
ATOM 1402 C CA . ALA A 1 179 ? 5.060 -9.576 5.686 1.00 94.94 179 ALA A CA 1
ATOM 1403 C C . ALA A 1 179 ? 4.877 -9.493 4.163 1.00 94.94 179 ALA A C 1
ATOM 1405 O O . ALA A 1 179 ? 5.138 -10.474 3.467 1.00 94.94 179 ALA A O 1
ATOM 1406 N N . PHE A 1 180 ? 4.418 -8.363 3.622 1.00 94.31 180 PHE A N 1
ATOM 1407 C CA . PHE A 1 180 ? 4.043 -8.262 2.205 1.00 94.31 180 PHE A CA 1
ATOM 1408 C C . PHE A 1 180 ? 4.974 -7.363 1.384 1.00 94.31 180 PHE A C 1
ATOM 1410 O O . PHE A 1 180 ? 4.980 -7.445 0.165 1.00 94.31 180 PHE A O 1
ATOM 1417 N N . ASP A 1 181 ? 5.777 -6.521 2.030 1.00 90.06 181 ASP A N 1
ATOM 1418 C CA . ASP A 1 181 ? 6.569 -5.476 1.374 1.00 90.06 181 ASP A CA 1
ATOM 1419 C C . ASP A 1 181 ? 7.782 -5.959 0.556 1.00 90.06 181 ASP A C 1
ATOM 1421 O O . ASP A 1 181 ? 8.289 -5.232 -0.297 1.00 90.06 181 ASP A O 1
ATOM 1425 N N . THR A 1 182 ? 8.297 -7.152 0.848 1.00 86.12 182 THR A N 1
ATOM 1426 C CA . THR A 1 182 ? 9.508 -7.699 0.198 1.00 86.12 182 THR A CA 1
ATOM 1427 C C . THR A 1 182 ? 9.236 -8.963 -0.611 1.00 86.12 182 THR A C 1
ATOM 1429 O O . THR A 1 182 ? 10.163 -9.597 -1.113 1.00 86.12 182 THR A O 1
ATOM 1432 N N . VAL A 1 183 ? 7.966 -9.332 -0.743 1.00 92.62 183 VAL A N 1
ATOM 1433 C CA . VAL A 1 183 ? 7.511 -10.515 -1.473 1.00 92.62 183 VAL A CA 1
ATOM 1434 C C . VAL A 1 183 ? 6.681 -10.082 -2.674 1.00 92.62 183 VAL A C 1
ATOM 1436 O O . VAL A 1 183 ? 6.205 -8.956 -2.739 1.00 92.62 183 VAL A O 1
ATOM 1439 N N . ALA A 1 184 ? 6.471 -10.986 -3.630 1.00 95.69 184 ALA A N 1
ATOM 1440 C CA . ALA A 1 184 ? 5.542 -10.754 -4.731 1.00 95.69 184 ALA A CA 1
ATOM 1441 C C . ALA A 1 184 ? 4.096 -10.771 -4.205 1.00 95.69 184 ALA A C 1
ATOM 1443 O O . ALA A 1 184 ? 3.430 -11.813 -4.226 1.00 95.69 184 ALA A O 1
ATOM 1444 N N . ALA A 1 185 ? 3.647 -9.629 -3.683 1.00 96.88 185 ALA A N 1
ATOM 1445 C CA . ALA A 1 185 ? 2.310 -9.420 -3.158 1.00 96.88 185 ALA A CA 1
ATOM 1446 C C . ALA A 1 185 ? 1.744 -8.053 -3.554 1.00 96.88 185 ALA A C 1
ATOM 1448 O O . ALA A 1 185 ? 2.457 -7.051 -3.562 1.00 96.88 185 ALA A O 1
ATOM 1449 N N . TYR A 1 186 ? 0.440 -8.003 -3.823 1.00 96.44 186 TYR A N 1
ATOM 1450 C CA . TYR A 1 186 ? -0.250 -6.760 -4.160 1.00 96.44 186 TYR A CA 1
ATOM 1451 C C . TYR A 1 186 ? -1.674 -6.735 -3.582 1.00 96.44 186 TYR A C 1
ATOM 1453 O O . TYR A 1 186 ? -2.376 -7.747 -3.669 1.00 96.44 186 TYR A O 1
ATOM 1461 N N . PRO A 1 187 ? -2.122 -5.632 -2.948 1.00 95.00 187 PRO A N 1
ATOM 1462 C CA . PRO A 1 187 ? -3.477 -5.541 -2.410 1.00 95.00 187 PRO A CA 1
ATOM 1463 C C . PRO A 1 187 ? -4.512 -5.540 -3.544 1.00 95.00 187 PRO A C 1
ATOM 1465 O O . PRO A 1 187 ? -4.450 -4.720 -4.448 1.00 95.00 187 PRO A O 1
ATOM 1468 N N . GLN A 1 188 ? -5.507 -6.426 -3.476 1.00 92.88 188 GLN A N 1
ATOM 1469 C CA . GLN A 1 188 ? -6.578 -6.501 -4.486 1.00 92.88 188 GLN A CA 1
ATOM 1470 C C . GLN A 1 188 ? -7.585 -5.352 -4.361 1.00 92.88 188 GLN A C 1
ATOM 1472 O O . GLN A 1 188 ? -8.293 -5.025 -5.307 1.00 92.88 188 GLN A O 1
ATOM 1477 N N . GLN A 1 189 ? -7.706 -4.801 -3.155 1.00 88.31 189 GLN A N 1
ATOM 1478 C CA . GLN A 1 189 ? -8.641 -3.740 -2.812 1.00 88.31 189 GLN A CA 1
ATOM 1479 C C . GLN A 1 189 ? -8.236 -3.076 -1.493 1.00 88.31 189 GLN A C 1
ATOM 1481 O O . GLN A 1 189 ? -7.403 -3.590 -0.731 1.00 88.31 189 GLN A O 1
ATOM 1486 N N . ASN A 1 190 ? -8.900 -1.962 -1.194 1.00 88.50 190 ASN A N 1
ATOM 1487 C CA . ASN A 1 190 ? -8.838 -1.330 0.117 1.00 88.50 190 ASN A CA 1
ATOM 1488 C C . ASN A 1 190 ? -9.335 -2.280 1.213 1.00 88.50 190 ASN A C 1
ATOM 1490 O O . ASN A 1 190 ? -10.192 -3.140 0.990 1.00 88.50 190 ASN A O 1
ATOM 1494 N N . GLY A 1 191 ? -8.790 -2.106 2.414 1.00 90.75 191 GLY A N 1
ATOM 1495 C CA . GLY A 1 191 ? -9.235 -2.842 3.586 1.00 90.75 191 GLY A CA 1
ATOM 1496 C C . GLY A 1 191 ? -10.696 -2.570 3.926 1.00 90.75 191 GLY A C 1
ATOM 1497 O O . GLY A 1 191 ? -11.188 -1.452 3.779 1.00 90.75 191 GLY A O 1
ATOM 1498 N N . VAL A 1 192 ? -11.380 -3.597 4.418 1.00 93.69 192 VAL A N 1
ATOM 1499 C CA . VAL A 1 192 ? -12.771 -3.512 4.858 1.00 93.69 192 VAL A CA 1
ATOM 1500 C C . VAL A 1 192 ? -12.808 -3.627 6.371 1.00 93.69 192 VAL A C 1
ATOM 1502 O O . VAL A 1 192 ? -12.459 -4.668 6.926 1.00 93.69 192 VAL A O 1
ATOM 1505 N N . PHE A 1 193 ? -13.241 -2.558 7.032 1.00 94.62 193 PHE A N 1
ATOM 1506 C CA . PHE A 1 193 ? -13.542 -2.563 8.458 1.00 94.62 193 PHE A CA 1
ATOM 1507 C C . PHE A 1 193 ? -14.947 -3.123 8.710 1.00 94.62 193 PHE A C 1
ATOM 1509 O O . PHE A 1 193 ? -15.894 -2.822 7.982 1.00 94.62 193 PHE A O 1
ATOM 1516 N N . THR A 1 194 ? -15.103 -3.924 9.759 1.00 93.31 194 THR A N 1
ATOM 1517 C CA . THR A 1 194 ? -16.403 -4.388 10.250 1.00 93.31 194 THR A CA 1
ATOM 1518 C C . THR A 1 194 ? -16.401 -4.393 11.776 1.00 93.31 194 THR A C 1
ATOM 1520 O O . THR A 1 194 ? -15.489 -4.923 12.404 1.00 93.31 194 THR A O 1
ATOM 1523 N N . ALA A 1 195 ? -17.439 -3.807 12.370 1.00 91.88 195 ALA A N 1
ATOM 1524 C CA . ALA A 1 195 ? -17.708 -3.905 13.800 1.00 91.88 195 ALA A CA 1
ATOM 1525 C C . ALA A 1 195 ? -18.745 -5.009 14.038 1.00 91.88 195 ALA A C 1
ATOM 1527 O O . ALA A 1 195 ? -19.828 -4.984 13.447 1.00 91.88 195 ALA A O 1
ATOM 1528 N N . TYR A 1 196 ? -18.411 -5.965 14.896 1.00 86.50 196 TYR A N 1
ATOM 1529 C CA . TYR A 1 196 ? -19.301 -7.020 15.367 1.00 86.50 196 TYR A CA 1
ATOM 1530 C C . TYR A 1 196 ? -19.815 -6.708 16.772 1.00 86.50 196 TYR A C 1
ATOM 1532 O O . TYR A 1 196 ? -19.387 -5.762 17.429 1.00 86.50 196 TYR A O 1
ATOM 1540 N N . GLN A 1 197 ? -20.748 -7.531 17.247 1.00 83.69 197 GLN A N 1
ATOM 1541 C CA . GLN A 1 197 ? -21.291 -7.402 18.597 1.00 83.69 197 GLN A CA 1
ATOM 1542 C C . GLN A 1 197 ? -20.244 -7.704 19.686 1.00 83.69 197 GLN A C 1
ATOM 1544 O O . GLN A 1 197 ? -20.386 -7.256 20.820 1.00 83.69 197 GLN A O 1
ATOM 1549 N N . ASP A 1 198 ? -19.207 -8.461 19.336 1.00 88.50 198 ASP A N 1
ATOM 1550 C CA . ASP A 1 198 ? -18.158 -8.983 20.210 1.00 88.50 198 ASP A CA 1
ATOM 1551 C C . ASP A 1 198 ? -16.742 -8.565 19.780 1.00 88.50 198 ASP A C 1
ATOM 1553 O O . ASP A 1 198 ? -15.761 -9.069 20.323 1.00 88.50 198 ASP A O 1
ATOM 1557 N N . GLY A 1 199 ? -16.610 -7.624 18.841 1.00 93.50 199 GLY A N 1
ATOM 1558 C CA . GLY A 1 199 ? -15.308 -7.065 18.515 1.00 93.50 199 GLY A CA 1
ATOM 1559 C C . GLY A 1 199 ? -15.267 -6.242 17.240 1.00 93.50 199 GLY A C 1
ATOM 1560 O O . GLY A 1 199 ? -16.278 -5.824 16.683 1.00 93.50 199 GLY A O 1
ATOM 1561 N N . ASN A 1 200 ? -14.050 -6.021 16.773 1.00 96.25 200 ASN A N 1
ATOM 1562 C CA . ASN A 1 200 ? -13.717 -5.237 15.600 1.00 96.25 200 ASN A CA 1
ATOM 1563 C C . ASN A 1 200 ? -12.798 -6.051 14.699 1.00 96.25 200 ASN A C 1
ATOM 1565 O O . ASN A 1 200 ? -11.872 -6.695 15.188 1.00 96.25 200 ASN A O 1
ATOM 1569 N N . VAL A 1 201 ? -13.029 -5.997 13.390 1.00 96.88 201 VAL A N 1
ATOM 1570 C CA . VAL A 1 201 ? -12.181 -6.652 12.399 1.00 96.88 201 VAL A CA 1
ATOM 1571 C C . VAL A 1 201 ? -11.835 -5.699 11.269 1.00 96.88 201 VAL A C 1
ATOM 1573 O O . VAL A 1 201 ? -12.648 -4.876 10.844 1.00 96.88 201 VAL A O 1
ATOM 1576 N N . VAL A 1 202 ? -10.632 -5.852 10.735 1.00 97.38 202 VAL A N 1
ATOM 1577 C CA . VAL A 1 202 ? -10.303 -5.379 9.396 1.00 97.38 202 VAL A CA 1
ATOM 1578 C C . VAL A 1 202 ? -9.785 -6.536 8.557 1.00 97.38 202 VAL A C 1
ATOM 1580 O O . VAL A 1 202 ? -8.993 -7.352 9.027 1.00 97.38 202 VAL A O 1
ATOM 1583 N N . LEU A 1 203 ? -10.251 -6.598 7.311 1.00 96.75 203 LEU A N 1
ATOM 1584 C CA . LEU A 1 203 ? -9.868 -7.604 6.332 1.00 96.75 203 LEU A CA 1
ATOM 1585 C C . LEU A 1 203 ? -9.280 -6.939 5.090 1.00 96.75 203 LEU A C 1
ATOM 1587 O O . LEU A 1 203 ? -9.872 -6.008 4.543 1.00 96.75 203 LEU A O 1
ATOM 1591 N N . GLN A 1 204 ? -8.162 -7.463 4.593 1.00 97.38 204 GLN A N 1
ATOM 1592 C CA . GLN A 1 204 ? -7.606 -7.086 3.295 1.00 97.38 204 GLN A CA 1
ATOM 1593 C C . GLN A 1 204 ? -7.176 -8.324 2.510 1.00 97.38 204 GLN A C 1
ATOM 1595 O O . GLN A 1 204 ? -6.637 -9.284 3.062 1.00 97.38 204 GLN A O 1
ATOM 1600 N N . ARG A 1 205 ? -7.446 -8.309 1.202 1.00 96.94 205 ARG A N 1
ATOM 1601 C CA . ARG A 1 205 ? -7.062 -9.384 0.284 1.00 96.94 205 ARG A CA 1
ATOM 1602 C C . ARG A 1 205 ? -5.822 -8.972 -0.494 1.00 96.94 205 ARG A C 1
ATOM 1604 O O . ARG A 1 205 ? -5.751 -7.843 -0.977 1.00 96.94 205 ARG A O 1
ATOM 1611 N N . PHE A 1 206 ? -4.897 -9.906 -0.650 1.00 97.56 206 PHE A N 1
ATOM 1612 C CA . PHE A 1 206 ? -3.672 -9.742 -1.416 1.00 97.56 206 PHE A CA 1
ATOM 1613 C C . PHE A 1 206 ? -3.583 -10.830 -2.475 1.00 97.56 206 PHE A C 1
ATOM 1615 O O . PHE A 1 206 ? -3.816 -12.001 -2.178 1.00 97.56 206 PHE A O 1
ATOM 1622 N N . THR A 1 207 ? -3.202 -10.462 -3.690 1.00 98.00 207 THR A N 1
ATOM 1623 C CA . THR A 1 207 ? -2.647 -11.423 -4.639 1.00 98.00 207 THR A CA 1
ATOM 1624 C C . THR A 1 207 ? -1.222 -11.730 -4.201 1.00 98.00 207 THR A C 1
ATOM 1626 O O . THR A 1 207 ? -0.468 -10.800 -3.930 1.00 98.00 207 THR A O 1
ATOM 1629 N N . VAL A 1 208 ? -0.855 -13.009 -4.097 1.00 97.94 208 VAL A N 1
ATOM 1630 C CA . VAL A 1 208 ? 0.480 -13.461 -3.672 1.00 97.94 208 VAL A CA 1
ATOM 1631 C C . VAL A 1 208 ? 1.009 -14.544 -4.606 1.00 97.94 208 VAL A C 1
ATOM 1633 O O . VAL A 1 208 ? 0.253 -15.406 -5.055 1.00 97.94 208 VAL A O 1
ATOM 1636 N N . LYS A 1 209 ? 2.308 -14.525 -4.909 1.00 97.06 209 LYS A N 1
ATOM 1637 C CA . LYS A 1 209 ? 2.943 -15.560 -5.742 1.00 97.06 209 LYS A CA 1
ATOM 1638 C C . LYS A 1 209 ? 3.123 -16.868 -4.966 1.00 97.06 209 LYS A C 1
ATOM 1640 O O . LYS A 1 209 ? 3.493 -16.857 -3.794 1.00 97.06 209 LYS A O 1
ATOM 1645 N N . LYS A 1 210 ? 2.889 -18.007 -5.624 1.00 96.00 210 LYS A N 1
ATOM 1646 C CA . LYS A 1 210 ? 3.062 -19.345 -5.037 1.00 96.00 210 LYS A CA 1
ATOM 1647 C C . LYS A 1 210 ? 4.541 -19.763 -4.946 1.00 96.00 210 LYS A C 1
ATOM 1649 O O . LYS A 1 210 ? 5.295 -19.499 -5.884 1.00 96.00 210 LYS A O 1
ATOM 1654 N N . PRO A 1 211 ? 4.927 -20.540 -3.915 1.00 95.50 211 PRO A N 1
ATOM 1655 C CA . PRO A 1 211 ? 4.180 -20.781 -2.679 1.00 95.50 211 PRO A CA 1
ATOM 1656 C C . PRO A 1 211 ? 4.273 -19.569 -1.737 1.00 95.50 211 PRO A C 1
ATOM 1658 O O . PRO A 1 211 ? 5.321 -18.935 -1.650 1.00 95.50 211 PRO A O 1
ATOM 1661 N N . PHE A 1 212 ? 3.203 -19.294 -0.988 1.00 96.12 212 PHE A N 1
ATOM 1662 C CA . PHE A 1 212 ? 3.181 -18.232 0.020 1.00 96.12 212 PHE A CA 1
ATOM 1663 C C . PHE A 1 212 ? 3.015 -18.819 1.427 1.00 96.12 212 PHE A C 1
ATOM 1665 O O . PHE A 1 212 ? 2.038 -19.518 1.709 1.00 96.12 212 PHE A O 1
ATOM 1672 N N . ASP A 1 213 ? 3.974 -18.542 2.314 1.00 96.62 213 ASP A N 1
ATOM 1673 C CA . ASP A 1 213 ? 3.959 -19.038 3.691 1.00 96.62 213 ASP A CA 1
ATOM 1674 C C . ASP A 1 213 ? 3.107 -18.131 4.587 1.00 96.62 213 ASP A C 1
ATOM 1676 O O . ASP A 1 213 ? 3.572 -17.151 5.170 1.00 96.62 213 ASP A O 1
ATOM 1680 N N . CYS A 1 214 ? 1.826 -18.481 4.697 1.00 97.44 214 CYS A N 1
ATOM 1681 C CA . CYS A 1 214 ? 0.874 -17.751 5.527 1.00 97.44 214 CYS A CA 1
ATOM 1682 C C . CYS A 1 214 ? 1.260 -17.745 7.013 1.00 97.44 214 CYS A C 1
ATOM 1684 O O . CYS A 1 214 ? 1.015 -16.752 7.690 1.00 97.44 214 CYS A O 1
ATOM 1686 N N . ARG A 1 215 ? 1.873 -18.822 7.525 1.00 97.06 215 ARG A N 1
ATOM 1687 C CA . ARG A 1 215 ? 2.247 -18.900 8.944 1.00 97.06 215 ARG A CA 1
ATOM 1688 C C . ARG A 1 215 ? 3.409 -17.959 9.237 1.00 97.06 215 ARG A C 1
ATOM 1690 O O . ARG A 1 215 ? 3.349 -17.206 10.202 1.00 97.06 215 ARG A O 1
ATOM 1697 N N . ALA A 1 216 ? 4.433 -17.970 8.385 1.00 96.94 216 ALA A N 1
ATOM 1698 C CA . ALA A 1 216 ? 5.543 -17.033 8.516 1.00 96.94 216 ALA A CA 1
ATOM 1699 C C . ALA A 1 216 ? 5.057 -15.577 8.423 1.00 96.94 216 ALA A C 1
ATOM 1701 O O . ALA A 1 216 ? 5.504 -14.734 9.198 1.00 96.94 216 ALA A O 1
ATOM 1702 N N . ALA A 1 217 ? 4.100 -15.288 7.532 1.00 97.62 217 ALA A N 1
ATOM 1703 C CA . ALA A 1 217 ? 3.486 -13.966 7.435 1.00 97.62 217 ALA A CA 1
ATOM 1704 C C . ALA A 1 217 ? 2.746 -13.563 8.727 1.00 97.62 217 ALA A C 1
ATOM 1706 O O . ALA A 1 217 ? 2.945 -12.452 9.216 1.00 97.62 217 ALA A O 1
ATOM 1707 N N . GLU A 1 218 ? 1.939 -14.456 9.317 1.00 97.44 218 GLU A N 1
ATOM 1708 C CA . GLU A 1 218 ? 1.275 -14.221 10.614 1.00 97.44 218 GLU A CA 1
ATOM 1709 C C . GLU A 1 218 ? 2.292 -13.878 11.717 1.00 97.44 218 GLU A C 1
ATOM 1711 O O . GLU A 1 218 ? 2.130 -12.881 12.424 1.00 97.44 218 GLU A O 1
ATOM 1716 N N . GLU A 1 219 ? 3.364 -14.666 11.833 1.00 96.88 219 GLU A N 1
ATOM 1717 C CA . GLU A 1 219 ? 4.417 -14.475 12.838 1.00 96.88 219 GLU A CA 1
ATOM 1718 C C . GLU A 1 219 ? 5.162 -13.142 12.652 1.00 96.88 219 GLU A C 1
ATOM 1720 O O . GLU A 1 219 ? 5.389 -12.416 13.624 1.00 96.88 219 GLU A O 1
ATOM 1725 N N . GLN A 1 220 ? 5.500 -12.781 11.410 1.00 97.12 220 GLN A N 1
ATOM 1726 C CA . GLN A 1 220 ? 6.190 -11.527 11.091 1.00 97.12 220 GLN A CA 1
ATOM 1727 C C . GLN A 1 220 ? 5.333 -10.295 11.390 1.00 97.12 220 GLN A C 1
ATOM 1729 O O . GLN A 1 220 ? 5.834 -9.323 11.963 1.00 97.12 220 GLN A O 1
ATOM 1734 N N . ILE A 1 221 ? 4.039 -10.339 11.059 1.00 97.44 221 ILE A N 1
ATOM 1735 C CA . ILE A 1 221 ? 3.104 -9.247 11.355 1.00 97.44 221 ILE A CA 1
ATOM 1736 C C . ILE A 1 221 ? 2.930 -9.098 12.866 1.00 97.44 221 ILE A C 1
ATOM 1738 O O . ILE A 1 221 ? 3.016 -7.983 13.380 1.00 97.44 221 ILE A O 1
ATOM 1742 N N . ALA A 1 222 ? 2.736 -10.203 13.593 1.00 95.56 222 ALA A N 1
ATOM 1743 C CA . ALA A 1 222 ? 2.594 -10.174 15.048 1.00 95.56 222 ALA A CA 1
ATOM 1744 C C . ALA A 1 222 ? 3.844 -9.603 15.731 1.00 95.56 222 ALA A C 1
ATOM 1746 O O . ALA A 1 222 ? 3.742 -8.788 16.652 1.00 95.56 222 ALA A O 1
ATOM 1747 N N . HIS A 1 223 ? 5.027 -9.974 15.238 1.00 94.56 223 HIS A N 1
ATOM 1748 C CA . HIS A 1 223 ? 6.286 -9.405 15.697 1.00 94.56 223 HIS A CA 1
ATOM 1749 C C . HIS A 1 223 ? 6.360 -7.895 15.427 1.00 94.56 223 HIS A C 1
ATOM 1751 O O . HIS A 1 223 ? 6.587 -7.126 16.361 1.00 94.56 223 HIS A O 1
ATOM 1757 N N . HIS A 1 224 ? 6.063 -7.447 14.202 1.00 93.50 224 HIS A N 1
ATOM 1758 C CA . HIS A 1 224 ? 6.033 -6.019 13.862 1.00 93.50 224 HIS A CA 1
ATOM 1759 C C . HIS A 1 224 ? 5.045 -5.229 14.731 1.00 93.50 224 HIS A C 1
ATOM 1761 O O . HIS A 1 224 ? 5.385 -4.160 15.233 1.00 93.50 224 HIS A O 1
ATOM 1767 N N . PHE A 1 225 ? 3.845 -5.757 14.981 1.00 94.62 225 PHE A N 1
ATOM 1768 C CA . PHE A 1 225 ? 2.844 -5.119 15.847 1.00 94.62 225 PHE A CA 1
ATOM 1769 C C . PHE A 1 225 ? 3.359 -4.902 17.274 1.00 94.62 225 PHE A C 1
ATOM 1771 O O . PHE A 1 225 ? 3.038 -3.890 17.904 1.00 94.62 225 PHE A O 1
ATOM 1778 N N . HIS A 1 226 ? 4.163 -5.839 17.780 1.00 89.44 226 HIS A N 1
ATOM 1779 C CA . HIS A 1 226 ? 4.789 -5.736 19.092 1.00 89.44 226 HIS A CA 1
ATOM 1780 C C . HIS A 1 226 ? 5.952 -4.728 19.114 1.00 89.44 226 HIS A C 1
ATOM 1782 O O . HIS A 1 226 ? 6.178 -4.066 20.130 1.00 89.44 226 HIS A O 1
ATOM 1788 N N . GLU A 1 227 ? 6.699 -4.606 18.016 1.00 90.88 227 GLU A N 1
ATOM 1789 C CA . GLU A 1 227 ? 7.882 -3.745 17.933 1.00 90.88 227 GLU A CA 1
ATOM 1790 C C . GLU A 1 227 ? 7.579 -2.290 17.575 1.00 90.88 227 GLU A C 1
ATOM 1792 O O . GLU A 1 227 ? 8.349 -1.405 17.962 1.00 90.88 227 GLU A O 1
ATOM 1797 N N . VAL A 1 228 ? 6.465 -2.025 16.884 1.00 89.88 228 VAL A N 1
ATOM 1798 C CA . VAL A 1 228 ? 6.102 -0.676 16.442 1.00 89.88 228 VAL A CA 1
ATOM 1799 C C . VAL A 1 228 ? 6.056 0.292 17.621 1.00 89.88 228 VAL A C 1
ATOM 1801 O O . VAL A 1 228 ? 5.267 0.179 18.567 1.00 89.88 228 VAL A O 1
ATOM 1804 N N . ARG A 1 229 ? 6.915 1.307 17.531 1.00 88.88 229 ARG A N 1
ATOM 1805 C CA . ARG A 1 229 ? 6.950 2.434 18.453 1.00 88.88 229 ARG A CA 1
ATOM 1806 C C . ARG A 1 229 ? 6.225 3.595 17.808 1.00 88.88 229 ARG A C 1
ATOM 1808 O O . ARG A 1 229 ? 6.589 4.045 16.733 1.00 88.88 229 ARG A O 1
ATOM 1815 N N . ILE A 1 230 ? 5.218 4.086 18.509 1.00 91.38 230 ILE A N 1
ATOM 1816 C CA . ILE A 1 230 ? 4.489 5.291 18.130 1.00 91.38 230 ILE A CA 1
ATOM 1817 C C . ILE A 1 230 ? 4.640 6.336 19.223 1.00 91.38 230 ILE A C 1
ATOM 1819 O O . ILE A 1 230 ? 4.618 5.997 20.413 1.00 91.38 230 ILE A O 1
ATOM 1823 N N . THR A 1 231 ? 4.768 7.597 18.837 1.00 91.88 231 THR A N 1
ATOM 1824 C CA . THR A 1 231 ? 4.746 8.740 19.755 1.00 91.88 231 THR A CA 1
ATOM 1825 C C . THR A 1 231 ? 3.503 9.591 19.504 1.00 91.88 231 THR A C 1
ATOM 1827 O O . THR A 1 231 ? 2.781 9.373 18.530 1.00 91.88 231 THR A O 1
ATOM 1830 N N . ASN A 1 232 ? 3.208 10.542 20.391 1.00 91.81 232 ASN A N 1
ATOM 1831 C CA . ASN A 1 232 ? 2.072 11.439 20.167 1.00 91.81 232 ASN A CA 1
ATOM 1832 C C . ASN A 1 232 ? 2.332 12.373 18.978 1.00 91.81 232 ASN A C 1
ATOM 1834 O O . ASN A 1 232 ? 1.403 12.668 18.235 1.00 91.81 232 ASN A O 1
ATOM 1838 N N . GLU A 1 233 ? 3.588 12.767 18.764 1.00 90.94 233 GLU A N 1
ATOM 1839 C CA . GLU A 1 233 ? 4.018 13.597 17.636 1.00 90.94 233 GLU A CA 1
ATOM 1840 C C . GLU A 1 233 ? 3.767 12.888 16.298 1.00 90.94 233 GLU A C 1
ATOM 1842 O O . GLU A 1 233 ? 3.304 13.514 15.353 1.00 90.94 233 GLU A O 1
ATOM 1847 N N . MET A 1 234 ? 3.979 11.566 16.227 1.00 91.56 234 MET A N 1
ATOM 1848 C CA . MET A 1 234 ? 3.652 10.777 15.027 1.00 91.56 234 MET A CA 1
ATOM 1849 C C . MET A 1 234 ? 2.144 10.719 14.745 1.00 91.56 234 MET A C 1
ATOM 1851 O O . MET A 1 234 ? 1.735 10.585 13.597 1.00 91.56 234 MET A O 1
ATOM 1855 N N . LEU A 1 235 ? 1.305 10.790 15.782 1.00 94.94 235 LEU A N 1
ATOM 1856 C CA . LEU A 1 235 ? -0.152 10.697 15.651 1.00 94.94 235 LEU A CA 1
ATOM 1857 C C . LEU A 1 235 ? -0.827 12.052 15.422 1.00 94.94 235 LEU A C 1
ATOM 1859 O O . LEU A 1 235 ? -1.940 12.099 14.899 1.00 94.94 235 LEU A O 1
ATOM 1863 N N . GLU A 1 236 ? -0.189 13.152 15.819 1.00 93.75 236 GLU A N 1
ATOM 1864 C CA . GLU A 1 236 ? -0.750 14.501 15.736 1.00 93.75 236 GLU A CA 1
ATOM 1865 C C . GLU A 1 236 ? -1.250 14.878 14.330 1.00 93.75 236 GLU A C 1
ATOM 1867 O O . GLU A 1 236 ? -2.365 15.410 14.224 1.00 93.75 236 GLU A O 1
ATOM 1872 N N . PRO A 1 237 ? -0.530 14.565 13.236 1.00 92.44 237 PRO A N 1
ATOM 1873 C CA . PRO A 1 237 ? -1.017 14.896 11.909 1.00 92.44 237 PRO A CA 1
ATOM 1874 C C . PRO A 1 237 ? -2.280 14.104 11.535 1.00 92.44 237 PRO A C 1
ATOM 1876 O O . PRO A 1 237 ? -3.221 14.687 10.993 1.00 92.44 237 PRO A O 1
ATOM 1879 N N . LEU A 1 238 ? -2.367 12.826 11.923 1.00 93.06 238 LEU A N 1
ATOM 1880 C CA . LEU A 1 238 ? -3.564 11.998 11.741 1.00 93.06 238 LEU A CA 1
ATOM 1881 C C . LEU A 1 238 ? -4.750 12.533 12.565 1.00 93.06 238 LEU A C 1
ATOM 1883 O O . LEU A 1 238 ? -5.856 12.689 12.045 1.00 93.06 238 LEU A O 1
ATOM 1887 N N . VAL A 1 239 ? -4.523 12.906 13.831 1.00 95.31 239 VAL A N 1
ATOM 1888 C CA . VAL A 1 239 ? -5.526 13.571 14.687 1.00 95.31 239 VAL A CA 1
ATOM 1889 C C . VAL A 1 239 ? -6.049 14.844 14.015 1.00 95.31 239 VAL A C 1
ATOM 1891 O O . VAL A 1 239 ? -7.256 15.103 14.000 1.00 95.31 239 VAL A O 1
ATOM 1894 N N . CYS A 1 240 ? -5.152 15.653 13.450 1.00 93.62 240 CYS A N 1
ATOM 1895 C CA . CYS A 1 240 ? -5.502 16.879 12.742 1.00 93.62 240 CYS A CA 1
ATOM 1896 C C . CYS A 1 240 ? -6.319 16.590 11.473 1.00 93.62 240 CYS A C 1
ATOM 1898 O O . CYS A 1 240 ? -7.336 17.254 11.235 1.00 93.62 240 CYS A O 1
ATOM 1900 N N . ALA A 1 241 ? -5.938 15.567 10.701 1.00 91.50 241 ALA A N 1
ATOM 1901 C CA . ALA A 1 241 ? -6.659 15.133 9.508 1.00 91.50 241 ALA A CA 1
ATOM 1902 C C . ALA A 1 241 ? -8.107 14.736 9.839 1.00 91.50 241 ALA A C 1
ATOM 1904 O O . ALA A 1 241 ? -9.033 15.237 9.207 1.00 91.50 241 ALA A O 1
ATOM 1905 N N . PHE A 1 242 ? -8.339 13.960 10.902 1.00 93.50 242 PHE A N 1
ATOM 1906 C CA . PHE A 1 242 ? -9.695 13.594 11.340 1.00 93.50 242 PHE A CA 1
ATOM 1907 C C . PHE A 1 242 ? -10.555 14.795 11.768 1.00 93.50 242 PHE A C 1
ATOM 1909 O O . PHE A 1 242 ? -11.774 14.794 11.576 1.00 93.50 242 PHE A O 1
ATOM 1916 N N . LYS A 1 243 ? -9.948 15.848 12.329 1.00 93.00 243 LYS A N 1
ATOM 1917 C CA . LYS A 1 243 ? -10.679 17.070 12.714 1.00 93.00 243 LYS A CA 1
ATOM 1918 C C . LYS A 1 243 ? -11.055 17.928 11.510 1.00 93.00 243 LYS A C 1
ATOM 1920 O O . LYS A 1 243 ? -12.139 18.515 11.487 1.00 93.00 243 LYS A O 1
ATOM 1925 N N . THR A 1 244 ? -10.158 18.024 10.533 1.00 90.25 244 THR A N 1
ATOM 1926 C CA . THR A 1 244 ? -10.191 19.093 9.524 1.00 90.25 244 THR A CA 1
ATOM 1927 C C . THR A 1 244 ? -10.492 18.609 8.108 1.00 90.25 244 THR A C 1
ATOM 1929 O O . THR A 1 244 ? -11.095 19.359 7.343 1.00 90.25 244 THR A O 1
ATOM 1932 N N . HIS A 1 245 ? -10.155 17.364 7.765 1.00 87.75 245 HIS A N 1
ATOM 1933 C CA . HIS A 1 245 ? -10.230 16.847 6.402 1.00 87.75 245 HIS A CA 1
ATOM 1934 C C . HIS A 1 245 ? -11.402 15.861 6.219 1.00 87.75 245 HIS A C 1
ATOM 1936 O O . HIS A 1 245 ? -11.424 14.799 6.849 1.00 87.75 245 HIS A O 1
ATOM 1942 N N . PRO A 1 246 ? -12.385 16.155 5.341 1.00 85.75 246 PRO A N 1
ATOM 1943 C CA . PRO A 1 246 ? -13.564 15.309 5.164 1.00 85.75 246 PRO A CA 1
ATOM 1944 C C . PRO A 1 246 ? -13.258 13.862 4.771 1.00 85.75 246 PRO A C 1
ATOM 1946 O O . PRO A 1 246 ? -13.940 12.974 5.269 1.00 85.75 246 PRO A O 1
ATOM 1949 N N . ALA A 1 247 ? -12.233 13.608 3.947 1.00 83.88 247 ALA A N 1
ATOM 1950 C CA . ALA A 1 247 ? -11.914 12.251 3.484 1.00 83.88 247 ALA A CA 1
ATOM 1951 C C . ALA A 1 247 ? -11.605 11.268 4.632 1.00 83.88 247 ALA A C 1
ATOM 1953 O O . ALA A 1 247 ? -11.946 10.095 4.538 1.00 83.88 247 ALA A O 1
ATOM 1954 N N . TYR A 1 248 ? -11.051 11.757 5.749 1.00 86.94 248 TYR A N 1
ATOM 1955 C CA . TYR A 1 248 ? -10.680 10.923 6.899 1.00 86.94 248 TYR A CA 1
ATOM 1956 C C . TYR A 1 248 ? -11.854 10.659 7.844 1.00 86.94 248 TYR A C 1
ATOM 1958 O O . TYR A 1 248 ? -11.969 9.582 8.420 1.00 86.94 248 TYR A O 1
ATOM 1966 N N . ALA A 1 249 ? -12.756 11.631 7.996 1.00 89.12 249 ALA A N 1
ATOM 1967 C CA . ALA A 1 249 ? -13.878 11.514 8.922 1.00 89.12 249 ALA A CA 1
ATOM 1968 C C . ALA A 1 249 ? -15.188 11.058 8.262 1.00 89.12 249 ALA A C 1
ATOM 1970 O O . ALA A 1 249 ? -16.069 10.587 8.972 1.00 89.12 249 ALA A O 1
ATOM 1971 N N . ALA A 1 250 ? -15.356 11.186 6.941 1.00 90.75 250 ALA A N 1
ATOM 1972 C CA . ALA A 1 250 ? -16.634 10.917 6.275 1.00 90.75 250 ALA A CA 1
ATOM 1973 C C . ALA A 1 250 ? -17.104 9.468 6.456 1.00 90.75 250 ALA A C 1
ATOM 1975 O O . ALA A 1 250 ? -18.236 9.248 6.879 1.00 90.75 250 ALA A O 1
ATOM 1976 N N . VAL A 1 251 ? -16.231 8.492 6.190 1.00 91.31 251 VAL A N 1
ATOM 1977 C CA . VAL A 1 251 ? -16.563 7.064 6.310 1.00 91.31 251 VAL A CA 1
ATOM 1978 C C . VAL A 1 251 ? -16.862 6.664 7.768 1.00 91.31 251 VAL A C 1
ATOM 1980 O O . VAL A 1 251 ? -17.932 6.099 8.000 1.00 91.31 251 VAL A O 1
ATOM 1983 N N . PRO A 1 252 ? -16.026 7.010 8.772 1.00 91.19 252 PRO A N 1
ATOM 1984 C CA . PRO A 1 252 ? -16.363 6.761 10.176 1.00 91.19 252 PRO A CA 1
ATOM 1985 C C . PRO A 1 252 ? -17.655 7.456 10.628 1.00 91.19 252 PRO A C 1
ATOM 1987 O O . PRO A 1 252 ? -18.488 6.843 11.291 1.00 91.19 252 PRO A O 1
ATOM 1990 N N . MET A 1 253 ? -17.865 8.725 10.260 1.00 92.31 253 MET A N 1
ATOM 1991 C CA . MET A 1 253 ? -19.084 9.458 10.627 1.00 92.31 253 MET A CA 1
ATOM 1992 C C . MET A 1 253 ? -20.333 8.795 10.039 1.00 92.31 253 MET A C 1
ATOM 1994 O O . MET A 1 253 ? -21.321 8.630 10.751 1.00 92.31 253 MET A O 1
ATOM 1998 N N . TYR A 1 254 ? -20.273 8.373 8.772 1.00 91.56 254 TYR A N 1
ATOM 1999 C CA . TYR A 1 254 ? -21.360 7.648 8.117 1.00 91.56 254 TYR A CA 1
ATOM 2000 C C . TYR A 1 254 ? -21.651 6.309 8.805 1.00 91.56 254 TYR A C 1
ATOM 2002 O O . TYR A 1 254 ? -22.812 5.972 9.024 1.00 91.56 254 TYR A O 1
ATOM 2010 N N . PHE A 1 255 ? -20.615 5.559 9.194 1.00 91.69 255 PHE A N 1
ATOM 2011 C CA . PHE A 1 255 ? -20.782 4.322 9.959 1.00 91.69 255 PHE A CA 1
ATOM 2012 C C . PHE A 1 255 ? -21.572 4.560 11.253 1.00 91.69 255 PHE A C 1
ATOM 2014 O O . PHE A 1 255 ? -22.584 3.898 11.477 1.00 91.69 255 PHE A O 1
ATOM 2021 N N . TYR A 1 256 ? -21.164 5.539 12.063 1.00 91.19 256 TYR A N 1
ATOM 2022 C CA . TYR A 1 256 ? -21.828 5.851 13.332 1.00 91.19 256 TYR A CA 1
ATOM 2023 C C . TYR A 1 256 ? -23.258 6.382 13.144 1.00 91.19 256 TYR A C 1
ATOM 2025 O O . TYR A 1 256 ? -24.164 6.034 13.902 1.00 91.19 256 TYR A O 1
ATOM 2033 N N . GLU A 1 257 ? -23.501 7.155 12.084 1.00 90.38 257 GLU A N 1
ATOM 2034 C CA . GLU A 1 257 ? -24.853 7.568 11.704 1.00 90.38 257 GLU A CA 1
ATOM 2035 C C . GLU A 1 257 ? -25.750 6.355 11.398 1.00 90.38 257 GLU A C 1
ATOM 2037 O O . GLU A 1 257 ? -26.892 6.295 11.858 1.00 90.38 257 GLU A O 1
ATOM 2042 N N . LYS A 1 258 ? -25.236 5.359 10.663 1.00 90.62 258 LYS A N 1
ATOM 2043 C CA . LYS A 1 258 ? -25.988 4.144 10.309 1.00 90.62 258 LYS A CA 1
ATOM 2044 C C . LYS A 1 258 ? -26.200 3.183 11.469 1.00 90.62 258 LYS A C 1
ATOM 2046 O O . LYS A 1 258 ? -27.203 2.473 11.467 1.00 90.62 258 LYS A O 1
ATOM 2051 N N . THR A 1 259 ? -25.314 3.180 12.458 1.00 86.94 259 THR A N 1
ATOM 2052 C CA . THR A 1 259 ? -25.476 2.383 13.682 1.00 86.94 259 THR A CA 1
ATOM 2053 C C . THR A 1 259 ? -26.300 3.093 14.758 1.00 86.94 259 THR A C 1
ATOM 2055 O O . THR A 1 259 ? -26.497 2.535 15.832 1.00 86.94 259 THR A O 1
ATOM 2058 N N . LEU A 1 260 ? -26.842 4.286 14.464 1.00 87.19 260 LEU A N 1
ATOM 2059 C CA . LEU A 1 260 ? -27.637 5.114 15.384 1.00 87.19 260 LEU A CA 1
ATOM 2060 C C . LEU A 1 260 ? -26.876 5.533 16.655 1.00 87.19 260 LEU A C 1
ATOM 2062 O O . LEU A 1 260 ? -27.488 5.933 17.648 1.00 87.19 260 LEU A O 1
ATOM 2066 N N . THR A 1 261 ? -25.546 5.515 16.603 1.00 86.94 261 THR A N 1
ATOM 2067 C CA . THR A 1 261 ? -24.672 5.933 17.698 1.00 86.94 261 THR A CA 1
ATOM 2068 C C . THR A 1 261 ? -24.121 7.321 17.395 1.00 86.94 261 THR A C 1
ATOM 2070 O O . THR A 1 261 ? -23.538 7.573 16.343 1.00 86.94 261 THR A O 1
ATOM 2073 N N . ARG A 1 262 ? -24.298 8.270 18.320 1.00 85.62 262 ARG A N 1
ATOM 2074 C CA . ARG A 1 262 ? -23.783 9.632 18.125 1.00 85.62 262 ARG A CA 1
ATOM 2075 C C . ARG A 1 262 ? -22.263 9.645 18.252 1.00 85.62 262 ARG A C 1
ATOM 2077 O O . ARG A 1 262 ? -21.714 9.136 19.223 1.00 85.62 262 ARG A O 1
ATOM 2084 N N . THR A 1 263 ? -21.606 10.291 17.298 1.00 91.69 263 THR A N 1
ATOM 2085 C CA . THR A 1 263 ? -20.186 10.630 17.371 1.00 91.69 263 THR A CA 1
ATOM 2086 C C . THR A 1 263 ? -19.948 11.973 16.691 1.00 91.69 263 THR A C 1
ATOM 2088 O O . THR A 1 263 ? -20.757 12.447 15.890 1.00 91.69 263 THR A O 1
ATOM 2091 N N . THR A 1 264 ? -18.806 12.577 16.978 1.00 93.19 264 THR A N 1
ATOM 2092 C CA . THR A 1 264 ? -18.314 13.795 16.343 1.00 93.19 264 THR A CA 1
ATOM 2093 C C . THR A 1 264 ? -16.905 13.582 15.801 1.00 93.19 264 THR A C 1
ATOM 2095 O O . THR A 1 264 ? -16.178 12.682 16.227 1.00 93.19 264 THR A O 1
ATOM 2098 N N . ARG A 1 265 ? -16.463 14.465 14.899 1.00 94.19 265 ARG A N 1
ATOM 2099 C CA . ARG A 1 265 ? -15.067 14.476 14.426 1.00 94.19 265 ARG A CA 1
ATOM 2100 C C . ARG A 1 265 ? -14.067 14.645 15.568 1.00 94.19 265 ARG A C 1
ATOM 2102 O O . ARG A 1 265 ? -13.009 14.033 15.547 1.00 94.19 265 ARG A O 1
ATOM 2109 N N . ASN A 1 266 ? -14.412 15.446 16.577 1.00 94.94 266 ASN A N 1
ATOM 2110 C CA . ASN A 1 266 ? -13.557 15.654 17.744 1.00 94.94 266 ASN A CA 1
ATOM 2111 C C . ASN A 1 266 ? -13.438 14.392 18.600 1.00 94.94 266 ASN A C 1
ATOM 2113 O O . ASN A 1 266 ? -12.359 14.116 19.111 1.00 94.94 266 ASN A O 1
ATOM 2117 N N . GLU A 1 267 ? -14.511 13.614 18.726 1.00 95.00 267 GLU A N 1
ATOM 2118 C CA . GLU A 1 267 ? -14.493 12.332 19.433 1.00 95.00 267 GLU A CA 1
ATOM 2119 C C . GLU A 1 267 ? -13.718 11.252 18.671 1.00 95.00 267 GLU A C 1
ATOM 2121 O O . GLU A 1 267 ? -12.991 10.489 19.303 1.00 95.00 267 GLU A O 1
ATOM 2126 N N . LEU A 1 268 ? -13.827 11.208 17.336 1.00 95.62 268 LEU A N 1
ATOM 2127 C CA . LEU A 1 268 ? -13.010 10.335 16.478 1.00 95.62 268 LEU A CA 1
ATOM 2128 C C . LEU A 1 268 ? -11.530 10.712 16.553 1.00 95.62 268 LEU A C 1
ATOM 2130 O O . LEU A 1 268 ? -10.668 9.864 16.735 1.00 95.62 268 LEU A O 1
ATOM 2134 N N . ALA A 1 269 ? -11.219 12.002 16.471 1.00 96.25 269 ALA A N 1
ATOM 2135 C CA . ALA A 1 269 ? -9.850 12.468 16.617 1.00 96.25 269 ALA A CA 1
ATOM 2136 C C . ALA A 1 269 ? -9.310 12.219 18.037 1.00 96.25 269 ALA A C 1
ATOM 2138 O O . ALA A 1 269 ? -8.137 11.907 18.209 1.00 96.25 269 ALA A O 1
ATOM 2139 N N . GLY A 1 270 ? -10.164 12.329 19.058 1.00 96.75 270 GLY A N 1
ATOM 2140 C CA . GLY A 1 270 ? -9.817 12.061 20.454 1.00 96.75 270 GLY A CA 1
ATOM 2141 C C . GLY A 1 270 ? -9.570 10.583 20.771 1.00 96.75 270 GLY A C 1
ATOM 2142 O O . GLY A 1 270 ? -8.938 10.292 21.784 1.00 96.75 270 GLY A O 1
ATOM 2143 N N . SER A 1 271 ? -10.022 9.651 19.923 1.00 96.38 271 SER A N 1
ATOM 2144 C CA . SER A 1 271 ? -9.762 8.212 20.084 1.00 96.38 271 SER A CA 1
ATOM 2145 C C . SER A 1 271 ? -8.420 7.767 19.488 1.00 96.38 271 SER A C 1
ATOM 2147 O O . SER A 1 271 ? -7.978 6.639 19.731 1.00 96.38 271 SER A O 1
ATOM 2149 N N . ILE A 1 272 ? -7.739 8.652 18.754 1.00 97.12 272 ILE A N 1
ATOM 2150 C CA . ILE A 1 272 ? -6.409 8.429 18.183 1.00 97.12 272 ILE A CA 1
ATOM 2151 C C . ILE A 1 272 ? -5.375 8.789 19.250 1.00 97.12 272 ILE A C 1
ATOM 2153 O O . ILE A 1 272 ? -4.946 9.932 19.389 1.00 97.12 272 ILE A O 1
ATOM 2157 N N . THR A 1 273 ? -5.002 7.799 20.058 1.00 97.12 273 THR A N 1
ATOM 2158 C CA . THR A 1 273 ? -4.024 7.973 21.138 1.00 97.12 273 THR A CA 1
ATOM 2159 C C . THR A 1 273 ? -3.015 6.840 21.147 1.00 97.12 273 THR A C 1
ATOM 2161 O O . THR A 1 273 ? -3.322 5.714 20.749 1.00 97.12 273 THR A O 1
ATOM 2164 N N . GLN A 1 274 ? -1.827 7.106 21.697 1.00 96.56 274 GLN A N 1
ATOM 2165 C CA . GLN A 1 274 ? -0.812 6.071 21.874 1.00 96.56 274 GLN A CA 1
ATOM 2166 C C . GLN A 1 274 ? -1.320 4.898 22.725 1.00 96.56 274 GLN A C 1
ATOM 2168 O O . GLN A 1 274 ? -1.027 3.738 22.435 1.00 96.56 274 GLN A O 1
ATOM 2173 N N . ARG A 1 275 ? -2.102 5.194 23.772 1.00 95.75 275 ARG A N 1
ATOM 2174 C CA . ARG A 1 275 ? -2.711 4.185 24.649 1.00 95.75 275 ARG A CA 1
ATOM 2175 C C . ARG A 1 275 ? -3.662 3.279 23.871 1.00 95.75 275 ARG A C 1
ATOM 2177 O O . ARG A 1 275 ? -3.557 2.065 24.005 1.00 95.75 275 ARG A O 1
ATOM 2184 N N . ALA A 1 276 ? -4.552 3.861 23.068 1.00 96.19 276 ALA A N 1
ATOM 2185 C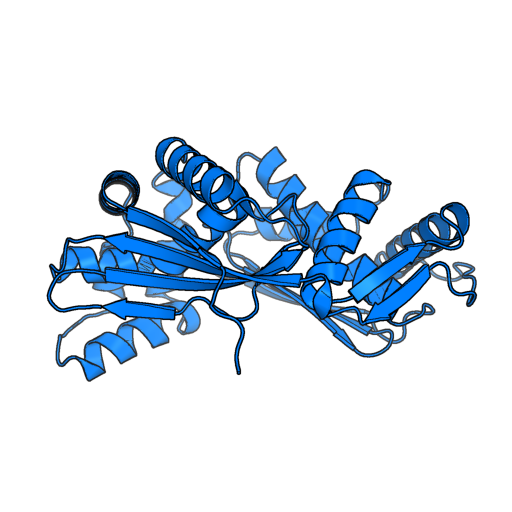 CA . ALA A 1 276 ? -5.528 3.109 22.288 1.00 96.19 276 ALA A CA 1
ATOM 2186 C C . ALA A 1 276 ? -4.854 2.219 21.238 1.00 96.19 276 ALA A C 1
ATOM 2188 O O . ALA A 1 276 ? -5.127 1.024 21.190 1.00 96.19 276 ALA A O 1
ATOM 2189 N N . PHE A 1 277 ? -3.906 2.769 20.473 1.00 96.06 277 PHE A N 1
ATOM 2190 C CA . PHE A 1 277 ? -3.149 1.995 19.491 1.00 96.06 277 PHE A CA 1
ATOM 2191 C C . PHE A 1 277 ? -2.412 0.815 20.139 1.00 96.06 277 PHE A C 1
ATOM 2193 O O . PHE A 1 277 ? -2.561 -0.316 19.691 1.00 96.06 277 PHE A O 1
ATOM 2200 N N . ARG A 1 278 ? -1.692 1.044 21.250 1.00 94.19 278 ARG A N 1
ATOM 2201 C CA . ARG A 1 278 ? -1.024 -0.038 21.999 1.00 94.19 278 ARG A CA 1
ATOM 2202 C C . ARG A 1 278 ? -2.007 -1.062 22.561 1.00 94.19 278 ARG A C 1
ATOM 2204 O O . ARG A 1 278 ? -1.647 -2.226 22.694 1.00 94.19 278 ARG A O 1
ATOM 2211 N N . GLY A 1 279 ? -3.206 -0.634 22.952 1.00 94.12 279 GLY A N 1
ATOM 2212 C CA . GLY A 1 279 ? -4.269 -1.534 23.392 1.00 94.12 279 GLY A CA 1
ATOM 2213 C C . GLY A 1 279 ? -4.691 -2.479 22.270 1.00 94.12 279 GLY A C 1
ATOM 2214 O O . GLY A 1 279 ? -4.723 -3.691 22.476 1.00 94.12 279 GLY A O 1
ATOM 2215 N N . ILE A 1 280 ? -4.917 -1.930 21.073 1.00 95.44 280 ILE A N 1
ATOM 2216 C CA . ILE A 1 280 ? -5.270 -2.704 19.881 1.00 95.44 280 ILE A CA 1
ATOM 2217 C C . ILE A 1 280 ? -4.127 -3.647 19.506 1.00 95.44 280 ILE A C 1
ATOM 2219 O O . ILE A 1 280 ? -4.335 -4.852 19.489 1.00 95.44 280 ILE A O 1
ATOM 2223 N N . THR A 1 281 ? -2.906 -3.154 19.282 1.00 94.25 281 THR A N 1
ATOM 2224 C CA . THR A 1 281 ? -1.813 -4.008 18.779 1.00 94.25 281 THR A CA 1
ATOM 2225 C C . THR A 1 281 ? -1.396 -5.114 19.746 1.00 94.25 281 THR A C 1
ATOM 2227 O O . THR A 1 281 ? -0.953 -6.166 19.300 1.00 94.25 281 THR A O 1
ATOM 2230 N N . LYS A 1 282 ? -1.571 -4.927 21.061 1.00 91.56 282 LYS A N 1
ATOM 2231 C CA . LYS A 1 282 ? -1.312 -5.976 22.063 1.00 91.56 282 LYS A CA 1
ATOM 2232 C C . LYS A 1 282 ? -2.391 -7.052 22.140 1.00 91.56 282 LYS A C 1
ATOM 2234 O O . LYS A 1 282 ? -2.093 -8.152 22.593 1.00 91.56 282 LYS A O 1
ATOM 2239 N N . SER A 1 283 ? -3.633 -6.710 21.808 1.00 90.81 283 SER A N 1
ATOM 2240 C CA . SER A 1 283 ? -4.780 -7.624 21.902 1.00 90.81 283 SER A CA 1
ATOM 2241 C C . SER A 1 283 ? -5.216 -8.175 20.547 1.00 90.81 283 SER A C 1
ATOM 2243 O O . SER A 1 283 ? -6.035 -9.090 20.507 1.00 90.81 283 SER A O 1
ATOM 2245 N N . ALA A 1 284 ? -4.667 -7.633 19.458 1.00 94.81 284 ALA A N 1
ATOM 2246 C CA . ALA A 1 284 ? -5.022 -8.007 18.108 1.00 94.81 284 ALA A CA 1
ATOM 2247 C C . ALA A 1 284 ? -4.684 -9.474 17.829 1.00 94.81 284 ALA A C 1
ATOM 2249 O O . ALA A 1 284 ? -3.537 -9.903 17.952 1.00 94.81 284 ALA A O 1
ATOM 2250 N N . HIS A 1 285 ? -5.685 -10.226 17.391 1.00 96.62 285 HIS A N 1
ATOM 2251 C CA . HIS A 1 285 ? -5.500 -11.525 16.777 1.00 96.62 285 HIS A CA 1
ATOM 2252 C C . HIS A 1 285 ? -5.275 -11.326 15.275 1.00 96.62 285 HIS A C 1
ATOM 2254 O O . HIS A 1 285 ? -6.131 -10.793 14.569 1.00 96.62 285 HIS A O 1
ATOM 2260 N N . ILE A 1 286 ? -4.103 -11.733 14.794 1.00 97.94 286 ILE A N 1
ATOM 2261 C CA . ILE A 1 286 ? -3.713 -11.629 13.386 1.00 97.94 286 ILE A CA 1
ATOM 2262 C C . ILE A 1 286 ? -3.878 -13.002 12.745 1.00 97.94 286 ILE A C 1
ATOM 2264 O O . ILE A 1 286 ? -3.395 -13.994 13.287 1.00 97.94 286 ILE A O 1
ATOM 2268 N N . SER A 1 287 ? -4.525 -13.061 11.581 1.00 97.94 287 SER A N 1
ATOM 2269 C CA . SER A 1 287 ? -4.527 -14.267 10.756 1.00 97.94 287 SER A CA 1
ATOM 2270 C C . SER A 1 287 ? -4.306 -13.953 9.282 1.00 97.94 287 SER A C 1
ATOM 2272 O O . SER A 1 287 ? -4.862 -12.996 8.744 1.00 97.94 287 SER A O 1
ATOM 2274 N N . VAL A 1 288 ? -3.513 -14.792 8.625 1.00 98.00 288 VAL A N 1
ATOM 2275 C CA . VAL A 1 288 ? -3.262 -14.793 7.190 1.00 98.00 288 VAL A CA 1
ATOM 2276 C C . VAL A 1 288 ? -3.613 -16.176 6.671 1.00 98.00 288 VAL A C 1
ATOM 2278 O O . VAL A 1 288 ? -3.086 -17.185 7.130 1.00 98.00 288 VAL A O 1
ATOM 2281 N N . ARG A 1 289 ? -4.540 -16.250 5.719 1.00 97.31 289 ARG A N 1
ATOM 2282 C CA . ARG A 1 289 ? -4.983 -17.531 5.148 1.00 97.31 289 ARG A CA 1
ATOM 2283 C C . ARG A 1 289 ? -5.143 -17.419 3.651 1.00 97.31 289 ARG A C 1
ATOM 2285 O O . ARG A 1 289 ? -5.582 -16.385 3.160 1.00 97.31 289 ARG A O 1
ATOM 2292 N N . LEU A 1 290 ? -4.863 -18.493 2.923 1.00 96.38 290 LEU A N 1
ATOM 2293 C CA . LEU A 1 290 ? -5.238 -18.549 1.515 1.00 96.38 290 LEU A CA 1
ATOM 2294 C C . LEU A 1 290 ? -6.763 -18.624 1.405 1.00 96.38 290 LEU A C 1
ATOM 2296 O O . LEU A 1 290 ? -7.412 -19.429 2.078 1.00 96.38 290 LEU A O 1
ATOM 2300 N N . ALA A 1 291 ? -7.334 -17.767 0.565 1.00 90.69 291 ALA A N 1
ATOM 2301 C CA . ALA A 1 291 ? -8.733 -17.854 0.206 1.00 90.69 291 ALA A CA 1
ATOM 2302 C C . ALA A 1 291 ? -8.979 -19.182 -0.527 1.00 90.69 291 ALA A C 1
ATOM 2304 O O . ALA A 1 291 ? -8.127 -19.623 -1.304 1.00 90.69 291 ALA A O 1
ATOM 2305 N N . PRO A 1 292 ? -10.146 -19.815 -0.331 1.00 79.69 292 PRO A N 1
ATOM 2306 C CA . PRO A 1 292 ? -10.528 -20.952 -1.152 1.00 79.69 292 PRO A CA 1
ATOM 2307 C C . PRO A 1 292 ? -10.520 -20.542 -2.632 1.00 79.69 292 PRO A C 1
ATOM 2309 O O . PRO A 1 292 ? -10.924 -19.413 -2.933 1.00 79.69 292 PRO A O 1
ATOM 2312 N N . PRO A 1 293 ? -10.118 -21.431 -3.558 1.00 64.88 293 PRO A N 1
ATOM 2313 C CA . PRO A 1 293 ? -10.262 -21.156 -4.979 1.00 64.88 293 PRO A CA 1
ATOM 2314 C C . PRO A 1 293 ? -11.734 -20.860 -5.279 1.00 64.88 293 PRO A C 1
ATOM 2316 O O . PRO A 1 293 ? -12.624 -21.634 -4.911 1.00 64.88 293 PRO A O 1
ATOM 2319 N N . THR A 1 294 ? -11.995 -19.716 -5.906 1.00 59.53 294 THR A N 1
ATOM 2320 C CA . THR A 1 294 ? -13.316 -19.377 -6.434 1.00 59.53 294 THR A CA 1
ATOM 2321 C C . THR A 1 294 ? -13.687 -20.431 -7.478 1.00 59.53 294 THR A C 1
ATOM 2323 O O . THR A 1 294 ? -12.920 -20.666 -8.410 1.00 59.53 294 THR A O 1
ATOM 2326 N N . LYS A 1 295 ? -14.811 -21.124 -7.262 1.00 37.00 295 LYS A N 1
ATOM 2327 C CA . LYS A 1 295 ? -15.369 -22.090 -8.220 1.00 37.00 295 LYS A CA 1
ATOM 2328 C C . LYS A 1 295 ? -15.939 -21.393 -9.445 1.00 37.00 295 LYS A C 1
ATOM 2330 O O . LYS A 1 295 ? -16.506 -20.294 -9.258 1.00 37.00 295 LYS A O 1
#

Foldseek 3Di:
DWDKDKDKDPPDLEFLVLQQLLQLLLVLQLCVLCVVVVHAPLQFFDWDWDTDGNMIMIIDGGLDVVSVVSSVCSQAPPVDQPDPLSSVLSQLQVCLVQVWDKAFPAPVLSSLQSSLSNVVSNVDPPRDHDHDDRIDIGHDNVQKFKKKKKKKFQDLDPLLQLLCLLRVSSLVRLLCVQAPRRFSKDWPDDWDWDRDPGTIMIMTMIIHGPPDDQPSSQVRSLVSLVVDDDDVVSCVSSLVCLQPPCVSVVVVCVVCVVVVHDDDSNSSSVSRDPVSSNSRSVRIDIGMDTDDPDD

pLDDT: mean 92.71, std 6.95, range [37.0, 98.06]

Secondary structure (DSSP, 8-state):
-PEEEEEEE-S-SS-HHHHHHHHHHHHHHHHHHHHHTT--GGGTEEEEEEEETTEEEEEEEESSHHH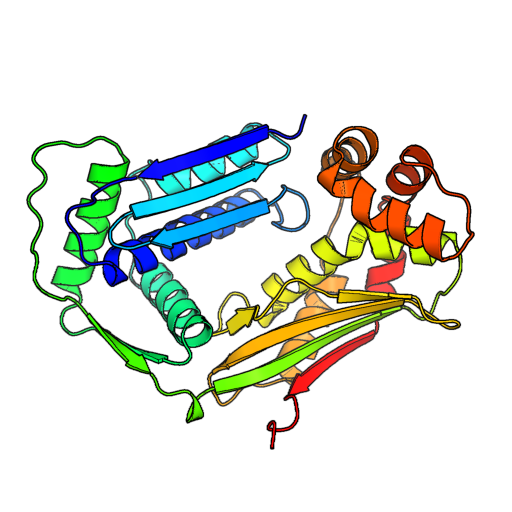HHHHHHHHH-TTS---HHHHHHHHHHHHHHTTEEEEES-HHHHHHHHHHHHHHHTT--S-----S-SEEEEE-GGGEEEEEEEEEE---SHHHHHHHHHHHHHHHHHHHHHHTTTSSEEESS--EEEEETTEEEEEEEEEEESS--HHHHHHHHHHHHHH----HHHHHHHHHHHHH-HHHHHHHHHHHHHTT----HHHHHHT--HHHHHHHHHHPEEEEEEPPPP-